Protein AF-A0AAR5PBG9-F1 (afdb_monomer_lite)

Foldseek 3Di:
DLVDLVLLVLADDVVCSVCVSVLVVCLQQDQAPVVNVVSVVVVLVVCVVVVSVSSSVSCCVQQVVDPVSVLVRRNNNCVPVPDPVVVVVVVVVCCVCCVQCVNDPDDDPVSSVVSVVVVVVVVVVVVVVLLPDDPSPDPLLVVLVVVVVVCVVQVVQWDAPDDQWIWGADPPDPPDIKIKGQAPDDPPPQRSQADPVVRDGPVSIDID

pLDDT: mean 81.14, std 10.76, range [41.16, 95.75]

Sequence (208 aa):
MLVACQGKSKIKNPDVKRNMKMKLRTIITETDVIQFAEKTEEYFEHLRVEGETDFLKYLQNYYFQNEERIMMWAHCYRINAGINTNMALESLNRVLKYDTLSGNCNIRIEKLLDMLEELVADKMWKIIVDTERPNANNYHHKVIVEAHKKAEQLMGHVQMIGCGKFEVQSGSENEKYYHVVSNEICDELCRLGYCNICKICLHVLSST

Organism: Dendroctonus ponderosae (NCBI:txid77166)

Secondary structure (DSSP, 8-state):
-GGG-GGGGG---HHHHHHHHHHHHHHHT---HHHHHHHHHHHHHHHHHTT-HHHHHHHHHHTSSSHHHHHTT-GGG-TT----HHHHHHHHHHIIIIIISTT-----HHHHHHHHHHHHHHHHHHHHHHHHSTT---HHHHHHHHHHHHHHHTGGGEEEEETTEEEEE-SSSTT-EEEEEE-S---TT--TTB-TTT--BGGGEEE-

Structure (mmCIF, N/CA/C/O backbone):
data_AF-A0AAR5PBG9-F1
#
_entry.id   AF-A0AAR5PBG9-F1
#
loop_
_atom_site.group_PDB
_atom_site.id
_atom_site.type_symbol
_atom_site.label_atom_id
_atom_site.label_alt_id
_atom_site.label_comp_id
_atom_site.label_asym_id
_atom_site.label_entity_id
_atom_site.label_seq_id
_atom_site.pdbx_PDB_ins_code
_atom_site.Cartn_x
_atom_site.Cartn_y
_atom_site.Cartn_z
_atom_site.occupancy
_atom_site.B_iso_or_equiv
_atom_site.auth_seq_id
_atom_site.auth_comp_id
_atom_site.auth_asym_id
_atom_site.auth_atom_id
_atom_site.pdbx_PDB_model_num
ATOM 1 N N . MET A 1 1 ? -6.090 1.924 6.830 1.00 49.47 1 MET A N 1
ATOM 2 C CA . MET A 1 1 ? -6.146 2.820 8.013 1.00 49.47 1 MET A CA 1
ATOM 3 C C . MET A 1 1 ? -7.504 3.507 8.212 1.00 49.47 1 MET A C 1
ATOM 5 O O . MET A 1 1 ? -8.106 3.305 9.255 1.00 49.47 1 MET A O 1
ATOM 9 N N . LEU A 1 2 ? -8.055 4.255 7.244 1.00 47.16 2 LEU A N 1
ATOM 10 C CA . LEU A 1 2 ? -9.338 4.974 7.436 1.00 47.16 2 LEU A CA 1
ATOM 11 C C . LEU A 1 2 ? -10.571 4.071 7.637 1.00 47.16 2 LEU A C 1
ATOM 13 O O . LEU A 1 2 ? -11.527 4.474 8.298 1.00 47.16 2 LEU A O 1
ATOM 17 N N . VAL A 1 3 ? -10.553 2.858 7.081 1.00 41.16 3 VAL A N 1
ATOM 18 C CA . VAL A 1 3 ? -11.695 1.925 7.114 1.00 41.16 3 VAL A CA 1
ATOM 19 C C . VAL A 1 3 ? -11.826 1.207 8.470 1.00 41.16 3 VAL A C 1
ATOM 21 O O . VAL A 1 3 ? -12.915 0.773 8.825 1.00 41.16 3 VAL A O 1
ATOM 24 N N . ALA A 1 4 ? -10.757 1.159 9.277 1.00 49.56 4 ALA A N 1
ATOM 25 C CA . ALA A 1 4 ? -10.691 0.365 10.509 1.00 49.56 4 ALA A CA 1
ATOM 26 C C . ALA A 1 4 ? -10.127 1.137 11.717 1.00 49.56 4 ALA A C 1
ATOM 28 O O . ALA A 1 4 ? -9.529 0.543 12.612 1.00 49.56 4 ALA A O 1
ATOM 29 N N . CYS A 1 5 ? -10.298 2.463 11.768 1.00 60.75 5 CYS A N 1
ATOM 30 C CA . CYS A 1 5 ? -9.912 3.243 12.946 1.00 60.75 5 CYS A CA 1
ATOM 31 C C . CYS A 1 5 ? -10.886 2.941 14.104 1.00 60.75 5 CYS A C 1
ATOM 33 O O . CYS A 1 5 ? -11.854 3.669 14.334 1.00 60.75 5 CYS A O 1
ATOM 35 N N . GLN A 1 6 ? -10.648 1.835 14.820 1.00 65.88 6 GLN A N 1
ATOM 36 C CA . GLN A 1 6 ? -11.449 1.387 15.970 1.00 65.88 6 GLN A CA 1
ATOM 37 C C . GLN A 1 6 ? -11.516 2.447 17.082 1.00 65.88 6 GLN A C 1
ATOM 39 O O . GLN A 1 6 ? -12.453 2.456 17.873 1.00 65.88 6 GLN A O 1
ATOM 44 N N . GLY A 1 7 ? -10.577 3.398 17.098 1.00 71.00 7 GLY A N 1
ATOM 45 C CA . GLY A 1 7 ? -10.589 4.551 17.995 1.00 71.00 7 GLY A CA 1
ATOM 46 C C . GLY A 1 7 ? -11.739 5.542 17.790 1.00 71.00 7 GLY A C 1
ATOM 47 O O . GLY A 1 7 ? -11.925 6.393 18.647 1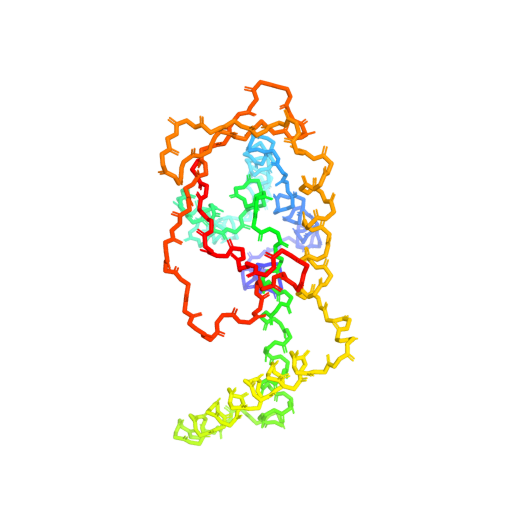.00 71.00 7 GLY A O 1
ATOM 48 N N . LYS A 1 8 ? -12.553 5.448 16.725 1.00 77.31 8 LYS A N 1
ATOM 49 C CA . LYS A 1 8 ? -13.681 6.379 16.494 1.00 77.31 8 LYS A CA 1
ATOM 50 C C . LYS A 1 8 ? -14.690 6.409 17.657 1.00 77.31 8 LYS A C 1
ATOM 52 O O . LYS A 1 8 ? -15.354 7.422 17.870 1.00 77.31 8 LYS A O 1
ATOM 57 N N . SER A 1 9 ? -14.845 5.305 18.389 1.00 81.69 9 SER A N 1
ATOM 58 C CA . SER A 1 9 ? -15.706 5.240 19.579 1.00 81.69 9 SER A CA 1
ATOM 59 C C . SER A 1 9 ? -15.192 6.091 20.744 1.00 81.69 9 SER A C 1
ATOM 61 O O . SER A 1 9 ? -15.985 6.442 21.608 1.00 81.69 9 SER A O 1
ATOM 63 N N . LYS A 1 10 ? -13.903 6.454 20.740 1.00 83.81 10 LYS A N 1
ATOM 64 C CA . LYS A 1 10 ? -13.239 7.247 21.784 1.00 83.81 10 LYS A CA 1
ATOM 65 C C . LYS A 1 10 ? -13.422 8.758 21.616 1.00 83.81 10 LYS A C 1
ATOM 67 O O . LYS A 1 10 ? -13.040 9.491 22.516 1.00 83.81 10 LYS A O 1
ATOM 72 N N . ILE A 1 11 ? -13.988 9.203 20.488 1.00 85.50 11 ILE A N 1
ATOM 73 C CA . ILE A 1 11 ? -14.286 10.617 20.229 1.00 85.50 11 ILE A CA 1
ATOM 74 C C . ILE A 1 11 ? -15.633 10.973 20.857 1.00 85.50 11 ILE A C 1
ATOM 76 O O . ILE A 1 11 ? -16.652 10.350 20.518 1.00 85.50 11 ILE A O 1
ATOM 80 N N . LYS A 1 12 ? -15.631 11.973 21.739 1.00 86.62 12 LYS A N 1
ATOM 81 C CA . LYS A 1 12 ? -16.792 12.424 22.519 1.00 86.62 12 LYS A CA 1
ATOM 82 C C . LYS A 1 12 ? -17.601 13.483 21.764 1.00 86.62 12 LYS A C 1
ATOM 84 O O . LYS A 1 12 ? -18.823 13.371 21.684 1.00 86.62 12 LYS A O 1
ATOM 89 N N . ASN A 1 13 ? -16.932 14.454 21.153 1.00 85.50 13 ASN A N 1
ATOM 90 C CA . ASN A 1 13 ? -17.503 15.550 20.389 1.00 85.50 13 ASN A CA 1
ATOM 91 C C . ASN A 1 13 ? -18.008 15.053 19.010 1.00 85.50 13 ASN A C 1
ATOM 93 O O . ASN A 1 13 ? -17.228 14.561 18.180 1.00 85.50 13 ASN A O 1
ATOM 97 N N . PRO A 1 14 ? -19.319 15.174 18.723 1.00 84.94 14 PRO A N 1
ATOM 98 C CA . PRO A 1 14 ? -19.913 14.704 17.474 1.00 84.94 14 PRO A CA 1
ATOM 99 C C . PRO A 1 14 ? -19.414 15.456 16.230 1.00 84.94 14 PRO A C 1
ATOM 101 O O . PRO A 1 14 ? -19.315 14.840 15.164 1.00 84.94 14 PRO A O 1
ATOM 104 N N . ASP A 1 15 ? -19.056 16.736 16.342 1.00 85.44 15 ASP A N 1
ATOM 105 C CA . ASP A 1 15 ? -18.559 17.532 15.216 1.00 85.44 15 ASP A CA 1
ATOM 106 C C . ASP A 1 15 ? -17.119 17.160 14.865 1.00 85.44 15 ASP A C 1
ATOM 108 O O . ASP A 1 15 ? -16.796 16.924 13.693 1.00 85.44 15 ASP A O 1
ATOM 112 N N . VAL A 1 16 ? -16.274 16.956 15.881 1.00 85.44 16 VAL A N 1
ATOM 113 C CA . VAL A 1 16 ? -14.930 16.391 15.695 1.00 85.44 16 VAL A CA 1
ATOM 114 C C . VAL A 1 16 ? -15.031 15.008 15.056 1.00 85.44 16 VAL A C 1
ATOM 116 O O . VAL A 1 16 ? -14.332 14.711 14.087 1.00 85.44 16 VAL A O 1
ATOM 119 N N . LYS A 1 17 ? -15.966 14.172 15.519 1.00 85.56 17 LYS A N 1
ATOM 120 C CA . LYS A 1 17 ? -16.205 12.825 14.980 1.00 85.56 17 LYS A CA 1
ATOM 121 C C . LYS A 1 17 ? -16.677 12.834 13.526 1.00 85.56 17 LYS A C 1
ATOM 123 O O . LYS A 1 17 ? -16.316 11.927 12.767 1.00 85.56 17 LYS A O 1
ATOM 128 N N . ARG A 1 18 ? -17.482 13.827 13.135 1.00 84.94 18 ARG A N 1
ATOM 129 C CA . ARG A 1 18 ? -17.957 14.023 11.756 1.00 84.94 18 ARG A CA 1
ATOM 130 C C . ARG A 1 18 ? -16.797 14.407 10.834 1.00 84.94 18 ARG A C 1
ATOM 132 O O . ARG A 1 18 ? -16.643 13.797 9.776 1.00 84.94 18 ARG A O 1
ATOM 139 N N . ASN A 1 19 ? -15.942 15.329 11.274 1.00 85.94 19 ASN A N 1
ATOM 140 C CA . ASN A 1 19 ? -14.836 15.866 10.474 1.00 85.94 19 ASN A CA 1
ATOM 141 C C . ASN A 1 19 ? -13.548 15.023 10.531 1.00 85.94 19 ASN A C 1
ATOM 143 O O . ASN A 1 19 ? -12.690 15.152 9.656 1.00 85.94 19 ASN A O 1
ATOM 147 N N . MET A 1 20 ? -13.429 14.107 11.500 1.00 87.50 20 MET A N 1
ATOM 148 C CA . MET A 1 20 ? -12.262 13.239 11.722 1.00 87.50 20 MET A CA 1
ATOM 149 C C . MET A 1 20 ? -11.793 12.539 10.444 1.00 87.50 20 MET A C 1
ATOM 151 O O . MET A 1 20 ? -10.609 12.562 10.122 1.00 87.50 20 MET A O 1
ATOM 155 N N . LYS A 1 21 ? -12.712 11.915 9.693 1.00 83.69 21 LYS A N 1
ATOM 156 C CA . LYS A 1 21 ? -12.349 11.166 8.478 1.00 83.69 21 LYS A CA 1
ATOM 157 C C . LYS A 1 21 ? -11.706 12.059 7.423 1.00 83.69 21 LYS A C 1
ATOM 159 O O . LYS A 1 21 ? -10.779 11.613 6.758 1.00 83.69 21 LYS A O 1
ATOM 164 N N . MET A 1 22 ? -12.214 13.279 7.263 1.00 86.25 22 MET A N 1
ATOM 165 C CA . MET A 1 22 ? -11.700 14.233 6.287 1.00 86.25 22 MET A CA 1
ATOM 166 C C . MET A 1 22 ? -10.305 14.708 6.696 1.00 86.25 22 MET A C 1
ATOM 168 O O . MET A 1 22 ? -9.380 14.551 5.907 1.00 86.25 22 MET A O 1
ATOM 172 N N . LYS A 1 23 ? -10.136 15.176 7.944 1.00 89.69 23 LYS A N 1
ATOM 173 C CA . LYS A 1 23 ? -8.835 15.642 8.458 1.00 89.69 23 LYS A CA 1
ATOM 174 C C . LYS A 1 23 ? -7.764 14.548 8.394 1.00 89.69 23 LYS A C 1
ATOM 176 O O . LYS A 1 23 ? -6.687 14.774 7.855 1.00 89.69 23 LYS A O 1
ATOM 181 N N . LEU A 1 24 ? -8.090 13.332 8.844 1.00 88.56 24 LEU A N 1
ATOM 182 C CA . LEU A 1 24 ? -7.174 12.196 8.736 1.00 88.56 24 LEU A CA 1
ATOM 183 C C . LEU A 1 24 ? -6.847 11.866 7.281 1.00 88.56 24 LEU A C 1
ATOM 185 O O . LEU A 1 24 ? -5.701 11.570 6.980 1.00 88.56 24 LEU A O 1
ATOM 189 N N . ARG A 1 25 ? -7.819 11.915 6.362 1.00 85.81 25 ARG A N 1
ATOM 190 C CA . ARG A 1 25 ? -7.546 11.640 4.947 1.00 85.81 25 ARG A CA 1
ATOM 191 C C . ARG A 1 25 ? -6.527 12.618 4.380 1.00 85.81 25 ARG A C 1
ATOM 193 O O . ARG A 1 25 ? -5.598 12.145 3.741 1.00 85.81 25 ARG A O 1
ATOM 200 N N . THR A 1 26 ? -6.667 13.910 4.673 1.00 88.44 26 THR A N 1
ATOM 201 C CA . THR A 1 26 ? -5.716 14.944 4.246 1.00 88.44 26 THR A CA 1
ATOM 202 C C . THR A 1 26 ? -4.296 14.641 4.720 1.00 88.44 26 THR A C 1
ATOM 204 O O . THR A 1 26 ? -3.377 14.702 3.914 1.00 88.44 26 THR A O 1
ATOM 207 N N . ILE A 1 27 ? -4.123 14.247 5.987 1.00 90.94 27 ILE A N 1
ATOM 208 C CA . ILE A 1 27 ? -2.812 13.867 6.542 1.00 90.94 27 ILE A CA 1
ATOM 209 C C . ILE A 1 27 ? -2.261 12.624 5.831 1.00 90.94 27 ILE A C 1
ATOM 211 O O . ILE A 1 27 ? -1.110 12.584 5.421 1.00 90.94 27 ILE A O 1
ATOM 215 N N . ILE A 1 28 ? -3.088 11.593 5.655 1.00 86.94 28 ILE A N 1
ATOM 216 C CA . ILE A 1 28 ? -2.647 10.293 5.126 1.00 86.94 28 ILE A CA 1
ATOM 217 C C . ILE A 1 28 ? -2.206 10.380 3.668 1.00 86.94 28 ILE A C 1
ATOM 219 O O . ILE A 1 28 ? -1.317 9.635 3.262 1.00 86.94 28 ILE A O 1
ATOM 223 N N . THR A 1 29 ? -2.862 11.231 2.880 1.00 84.88 29 THR A N 1
ATOM 224 C CA . THR A 1 29 ? -2.578 11.403 1.451 1.00 84.88 29 THR A CA 1
ATOM 225 C C . THR A 1 29 ? -1.540 12.481 1.168 1.00 84.88 29 THR A C 1
ATOM 227 O O . THR A 1 29 ? -1.265 12.723 -0.002 1.00 84.88 29 THR A O 1
ATOM 230 N N . GLU A 1 30 ? -0.996 13.135 2.195 1.00 88.62 30 GLU A N 1
ATOM 231 C CA . GLU A 1 30 ? 0.049 14.137 2.013 1.00 88.62 30 GLU A CA 1
ATOM 232 C C . GLU A 1 30 ? 1.308 13.500 1.412 1.00 88.62 30 GLU A C 1
ATOM 234 O O . GLU A 1 30 ? 1.730 12.415 1.819 1.00 88.62 30 GLU A O 1
ATOM 239 N N . THR A 1 31 ? 1.877 14.170 0.414 1.00 87.00 31 THR A N 1
ATOM 240 C CA . THR A 1 31 ? 3.052 13.727 -0.341 1.00 87.00 31 THR A CA 1
ATOM 241 C C . THR A 1 31 ? 4.338 14.369 0.157 1.00 87.00 31 THR A C 1
ATOM 243 O O . THR A 1 31 ? 5.399 13.781 -0.017 1.00 87.00 31 THR A O 1
ATOM 246 N N . ASP A 1 32 ? 4.253 15.541 0.786 1.00 88.50 32 ASP A N 1
ATOM 247 C CA . ASP A 1 32 ? 5.405 16.245 1.339 1.00 88.50 32 ASP A CA 1
ATOM 248 C C . ASP A 1 32 ? 5.609 15.926 2.830 1.00 88.50 32 ASP A C 1
ATOM 250 O O . ASP A 1 32 ? 4.675 15.952 3.632 1.00 88.50 32 ASP A O 1
ATOM 254 N N . VAL A 1 33 ? 6.846 15.610 3.216 1.00 90.31 33 VAL A N 1
ATOM 255 C CA . VAL A 1 33 ? 7.170 15.185 4.588 1.00 90.31 33 VAL A CA 1
ATOM 256 C C . VAL A 1 33 ? 6.998 16.329 5.593 1.00 90.31 33 VAL A C 1
ATOM 258 O O . VAL A 1 33 ? 6.522 16.098 6.706 1.00 90.31 33 VAL A O 1
ATOM 261 N N . ILE A 1 34 ? 7.338 17.561 5.205 1.00 92.62 34 ILE A N 1
ATOM 262 C CA . ILE A 1 34 ? 7.259 18.730 6.088 1.00 92.62 34 ILE A CA 1
ATOM 263 C C . ILE A 1 34 ? 5.788 19.082 6.328 1.00 92.62 34 ILE A C 1
ATOM 265 O O . ILE A 1 34 ? 5.346 19.135 7.475 1.00 92.62 34 ILE A O 1
ATOM 269 N N . GLN A 1 35 ? 4.993 19.194 5.261 1.00 92.69 35 GLN A N 1
ATOM 270 C CA . GLN A 1 35 ? 3.552 19.437 5.368 1.00 92.69 35 GLN A CA 1
ATOM 271 C C . GLN A 1 35 ? 2.819 18.318 6.112 1.00 92.69 35 GLN A C 1
ATOM 273 O O . GLN A 1 35 ? 1.841 18.579 6.814 1.00 92.69 35 GLN A O 1
ATOM 278 N N . PHE A 1 36 ? 3.265 17.065 5.977 1.00 94.12 36 PHE A N 1
ATOM 279 C CA . PHE A 1 36 ? 2.704 15.948 6.735 1.00 94.12 36 PHE A CA 1
ATOM 280 C C . PHE A 1 36 ? 2.883 16.157 8.243 1.00 94.12 36 PHE A C 1
ATOM 282 O O . PHE A 1 36 ? 1.928 15.969 9.006 1.00 94.12 36 PHE A O 1
ATOM 289 N N . ALA A 1 37 ? 4.083 16.559 8.670 1.00 94.00 37 ALA A N 1
ATOM 290 C CA . ALA A 1 37 ? 4.382 16.825 10.072 1.00 94.00 37 ALA A CA 1
ATOM 291 C C . ALA A 1 37 ? 3.560 18.010 10.604 1.00 94.00 37 ALA A C 1
ATOM 293 O O . ALA A 1 37 ? 2.909 17.880 11.642 1.00 94.00 37 ALA A O 1
ATOM 294 N N . GLU A 1 38 ? 3.497 19.115 9.855 1.00 95.75 38 GLU A N 1
ATOM 295 C CA . GLU A 1 38 ? 2.716 20.306 10.219 1.00 95.75 38 GLU A CA 1
ATOM 296 C C . GLU A 1 38 ? 1.223 19.991 10.387 1.00 95.75 38 GLU A C 1
ATOM 298 O O . GLU A 1 38 ? 0.633 20.285 11.428 1.00 95.75 38 GLU A O 1
ATOM 303 N N . LYS A 1 39 ? 0.612 19.316 9.403 1.00 94.50 39 LYS A N 1
ATOM 304 C CA . LYS A 1 39 ? -0.813 18.932 9.444 1.00 94.50 39 LYS A CA 1
ATOM 305 C C . LYS A 1 39 ? -1.118 17.941 10.564 1.00 94.50 39 LYS A C 1
ATOM 307 O O . LYS A 1 39 ? -2.230 17.930 11.098 1.00 94.50 39 LYS A O 1
ATOM 312 N N . THR A 1 40 ? -0.158 17.081 10.902 1.00 94.81 40 THR A N 1
ATOM 313 C CA . THR A 1 40 ? -0.293 16.137 12.015 1.00 94.81 40 THR A CA 1
ATOM 314 C C . THR A 1 40 ? -0.307 16.877 13.349 1.00 94.81 40 THR A C 1
ATOM 316 O O . THR A 1 40 ? -1.215 16.642 14.148 1.00 94.81 40 THR A O 1
ATOM 319 N N . GLU A 1 41 ? 0.636 17.796 13.569 1.00 95.56 41 GLU A N 1
ATOM 320 C CA . GLU A 1 41 ? 0.710 18.571 14.811 1.00 95.56 41 GLU A CA 1
ATOM 321 C C . GLU A 1 41 ? -0.505 19.495 14.969 1.00 95.56 41 GLU A C 1
ATOM 323 O O . GLU A 1 41 ? -1.129 19.511 16.030 1.00 95.56 41 GLU A O 1
ATOM 328 N N . GLU A 1 42 ? -0.936 20.168 13.894 1.00 95.25 42 GLU A N 1
ATOM 329 C CA . GLU A 1 42 ? -2.165 20.976 13.888 1.00 95.25 42 GLU A CA 1
ATOM 330 C C . GLU A 1 42 ? -3.384 20.139 14.307 1.00 95.25 42 GLU A C 1
ATOM 332 O O . GLU A 1 42 ? -4.221 20.561 15.113 1.00 95.25 42 GLU A O 1
ATOM 337 N N . TYR A 1 43 ? -3.490 18.912 13.789 1.00 94.69 43 TYR A N 1
ATOM 338 C CA . TYR A 1 43 ? -4.594 18.028 14.135 1.00 94.69 43 TYR A CA 1
ATOM 339 C C . TYR A 1 43 ? -4.514 17.518 15.577 1.00 94.69 43 TYR A C 1
ATOM 341 O O . TYR A 1 43 ? -5.550 17.398 16.237 1.00 94.69 43 TYR A O 1
ATOM 349 N N . PHE A 1 44 ? -3.316 17.236 16.087 1.00 95.25 44 PHE A N 1
ATOM 350 C CA . PHE A 1 44 ? -3.117 16.831 17.478 1.00 95.25 44 PHE A CA 1
ATOM 351 C C . PHE A 1 44 ? -3.452 17.951 18.454 1.00 95.25 44 PHE A C 1
ATOM 353 O O . PHE A 1 44 ? -4.143 17.693 19.442 1.00 95.25 44 PHE A O 1
ATOM 360 N N . GLU A 1 45 ? -3.046 19.183 18.155 1.00 95.12 45 GLU A N 1
ATOM 361 C CA . GLU A 1 45 ? -3.401 20.342 18.968 1.00 95.12 45 GLU A CA 1
ATOM 362 C C . GLU A 1 45 ? -4.911 20.580 18.952 1.00 95.12 45 GLU A C 1
ATOM 364 O O . GLU A 1 45 ? -5.531 20.714 20.004 1.00 95.12 45 GLU A O 1
ATOM 369 N N . HIS A 1 46 ? -5.550 20.493 17.784 1.00 93.25 46 HIS A N 1
ATOM 370 C CA . HIS A 1 46 ? -7.006 20.564 17.688 1.00 93.25 46 HIS A CA 1
ATOM 371 C C . HIS A 1 46 ? -7.702 19.494 18.550 1.00 93.25 46 HIS A C 1
ATOM 373 O O . HIS A 1 46 ? -8.678 19.790 19.233 1.00 93.25 46 HIS A O 1
ATOM 379 N N . LEU A 1 47 ? -7.223 18.243 18.557 1.00 92.50 47 LEU A N 1
ATOM 380 C CA . LEU A 1 47 ? -7.777 17.196 19.431 1.00 92.50 47 LEU A CA 1
ATOM 381 C C . LEU A 1 47 ? -7.534 17.480 20.921 1.00 92.50 47 LEU A C 1
ATOM 383 O O . LEU A 1 47 ? -8.371 17.120 21.749 1.00 92.50 47 LEU A O 1
ATOM 387 N N . ARG A 1 48 ? -6.408 18.111 21.270 1.00 92.94 48 ARG A N 1
ATOM 388 C CA . ARG A 1 48 ? -6.077 18.510 22.643 1.00 92.94 48 ARG A CA 1
ATOM 389 C C . ARG A 1 48 ? -7.013 19.613 23.138 1.00 92.94 48 ARG A C 1
ATOM 391 O O . ARG A 1 48 ? -7.576 19.464 24.220 1.00 92.94 48 ARG A O 1
ATOM 398 N N . VAL A 1 49 ? -7.225 20.653 22.329 1.00 92.88 49 VAL A N 1
ATOM 399 C CA . VAL A 1 49 ? -8.137 21.776 22.615 1.00 92.88 49 VAL A CA 1
ATOM 400 C C . VAL A 1 49 ? -9.581 21.296 22.770 1.00 92.88 49 VAL A C 1
ATOM 402 O O . VAL A 1 49 ? -10.266 21.694 23.707 1.00 92.88 49 VAL A O 1
ATOM 405 N N . GLU A 1 50 ? -10.020 20.371 21.917 1.00 91.69 50 GLU A N 1
ATOM 406 C CA . GLU A 1 50 ? -11.364 19.776 21.972 1.00 91.69 50 GLU A CA 1
ATOM 407 C C . GLU A 1 50 ? -11.538 18.732 23.096 1.00 91.69 50 GLU A C 1
ATOM 409 O O . GLU A 1 50 ? -12.604 18.134 23.244 1.00 91.69 50 GLU A O 1
ATOM 414 N N . GLY A 1 51 ? -10.499 18.473 23.898 1.00 90.31 51 GLY A N 1
ATOM 415 C CA . GLY A 1 51 ? -10.558 17.531 25.019 1.00 90.31 51 GLY A CA 1
ATOM 416 C C . GLY A 1 51 ? -10.606 16.050 24.613 1.00 90.31 51 GLY A C 1
ATOM 417 O O . GLY A 1 51 ? -10.868 15.183 25.453 1.00 90.31 51 GLY A O 1
ATOM 418 N N . GLU A 1 52 ? -10.294 15.721 23.357 1.00 91.50 52 GLU A N 1
ATOM 419 C CA . GLU A 1 52 ? -10.323 14.367 22.779 1.00 91.50 52 GLU A CA 1
ATOM 420 C C . GLU A 1 52 ? -9.066 13.548 23.104 1.00 91.50 52 GLU A C 1
ATOM 422 O O . GLU A 1 52 ? -8.464 12.875 22.261 1.00 91.50 52 GLU A O 1
ATOM 427 N N . THR A 1 53 ? -8.660 13.597 24.369 1.00 90.31 53 THR A N 1
ATOM 428 C CA . THR A 1 53 ? -7.402 13.024 24.864 1.00 90.31 53 THR A CA 1
ATOM 429 C C . THR A 1 53 ? -7.316 11.504 24.689 1.00 90.31 53 THR A C 1
ATOM 431 O O . THR A 1 53 ? -6.246 10.984 24.375 1.00 90.31 53 THR A O 1
ATOM 434 N N . ASP A 1 54 ? -8.431 10.781 24.825 1.00 90.69 54 ASP A N 1
ATOM 435 C CA . ASP A 1 54 ? -8.484 9.321 24.657 1.00 90.69 54 ASP A CA 1
ATOM 436 C C . ASP A 1 54 ? -8.250 8.900 23.199 1.00 90.69 54 ASP A C 1
ATOM 438 O O . ASP A 1 54 ? -7.602 7.884 22.917 1.00 90.69 54 ASP A O 1
ATOM 442 N N . PHE A 1 55 ? -8.767 9.693 22.256 1.00 90.81 55 PHE A N 1
ATOM 443 C CA . PHE A 1 55 ? -8.551 9.471 20.833 1.00 90.81 55 PHE A CA 1
ATOM 444 C C . PHE A 1 55 ? -7.144 9.896 20.404 1.00 90.81 55 PHE A C 1
ATOM 446 O O . PHE A 1 55 ? -6.490 9.152 19.672 1.00 90.81 55 PHE A O 1
ATOM 453 N N . LEU A 1 56 ? -6.643 11.023 20.917 1.00 92.94 56 LEU A N 1
ATOM 454 C CA . LEU A 1 56 ? -5.269 11.470 20.687 1.00 92.94 56 LEU A CA 1
ATOM 455 C C . LEU A 1 56 ? -4.250 10.417 21.149 1.00 92.94 56 LEU A C 1
ATOM 457 O O . LEU A 1 56 ? -3.415 9.984 20.357 1.00 92.94 56 LEU A O 1
ATOM 461 N N . LYS A 1 57 ? -4.383 9.911 22.384 1.00 92.94 57 LYS A N 1
ATOM 462 C CA . LYS A 1 57 ? -3.532 8.828 22.909 1.00 92.94 57 LYS A CA 1
ATOM 463 C C . LYS A 1 57 ? -3.608 7.569 22.051 1.00 92.94 57 LYS A C 1
ATOM 465 O O . LYS A 1 57 ? -2.605 6.898 21.834 1.00 92.94 57 LYS A O 1
ATOM 470 N N . TYR A 1 58 ? -4.793 7.229 21.545 1.00 92.25 58 TYR A N 1
ATOM 471 C CA . TYR A 1 58 ? -4.941 6.100 20.630 1.00 92.25 58 TYR A CA 1
ATOM 472 C C . TYR A 1 58 ? -4.174 6.313 19.317 1.00 92.25 58 TYR A C 1
ATOM 474 O O . TYR A 1 58 ? -3.518 5.390 18.845 1.00 92.25 58 TYR A O 1
ATOM 482 N N . LEU A 1 59 ? -4.221 7.507 18.726 1.00 91.38 59 LEU A N 1
ATOM 483 C CA . LEU A 1 59 ? -3.455 7.794 17.513 1.00 91.38 59 LEU A CA 1
ATOM 484 C C . LEU A 1 59 ? -1.948 7.693 17.775 1.00 91.38 59 LEU A C 1
ATOM 486 O O . LEU A 1 59 ? -1.252 6.973 17.055 1.00 91.38 59 LEU A O 1
ATOM 490 N N . GLN A 1 60 ? -1.475 8.335 18.842 1.00 92.94 60 GLN A N 1
ATOM 491 C CA . GLN A 1 60 ? -0.068 8.329 19.237 1.00 92.94 60 GLN A CA 1
ATOM 492 C C . GLN A 1 60 ? 0.448 6.912 19.507 1.00 92.94 60 GLN A C 1
ATOM 494 O O . GLN A 1 60 ? 1.481 6.532 18.976 1.00 92.94 60 GLN A O 1
ATOM 499 N N . ASN A 1 61 ? -0.311 6.076 20.217 1.00 91.88 61 ASN A N 1
ATOM 500 C CA . ASN A 1 61 ? 0.168 4.747 20.605 1.00 91.88 61 ASN A CA 1
ATOM 501 C C . ASN A 1 61 ? 0.153 3.702 19.478 1.00 91.88 61 ASN A C 1
ATOM 503 O O . ASN A 1 61 ? 0.874 2.718 19.575 1.00 91.88 61 ASN A O 1
ATOM 507 N N . TYR A 1 62 ? -0.683 3.852 18.443 1.00 88.31 62 TYR A N 1
ATOM 508 C CA . TYR A 1 62 ? -0.882 2.794 17.432 1.00 88.31 62 TYR A CA 1
ATOM 509 C C . TYR A 1 62 ? -0.441 3.177 16.014 1.00 88.31 62 TYR A C 1
ATOM 511 O O . TYR A 1 62 ? -0.142 2.299 15.192 1.00 88.31 62 TYR A O 1
ATOM 519 N N . TYR A 1 63 ? -0.427 4.475 15.707 1.00 88.50 63 TYR A N 1
ATOM 520 C CA . TYR A 1 63 ? -0.156 4.981 14.360 1.00 88.50 63 TYR A CA 1
ATOM 521 C C . TYR A 1 63 ? 1.047 5.921 14.311 1.00 88.50 63 TYR A C 1
ATOM 523 O O . TYR A 1 63 ? 1.786 5.869 13.332 1.00 88.50 63 TYR A O 1
ATOM 531 N N . PHE A 1 64 ? 1.272 6.705 15.368 1.00 91.69 64 PHE A N 1
ATOM 532 C CA . PHE A 1 64 ? 2.342 7.707 15.452 1.00 91.69 64 PHE A CA 1
ATOM 533 C C . PHE A 1 64 ? 3.349 7.411 16.575 1.00 91.69 64 PHE A C 1
ATOM 535 O O . PHE A 1 64 ? 3.937 8.322 17.145 1.00 91.69 64 PHE A O 1
ATOM 542 N N . GLN A 1 65 ? 3.529 6.133 16.919 1.00 91.12 65 GLN A N 1
ATOM 543 C CA . GLN A 1 65 ? 4.372 5.717 18.048 1.00 91.12 65 GLN A CA 1
ATOM 544 C C . GLN A 1 65 ? 5.861 6.014 17.816 1.00 91.12 65 GLN A C 1
ATOM 546 O O . GLN A 1 65 ? 6.596 6.294 18.756 1.00 91.12 65 GLN A O 1
ATOM 551 N N . ASN A 1 66 ? 6.303 5.908 16.562 1.00 90.06 66 ASN A N 1
ATOM 552 C CA . ASN A 1 66 ? 7.670 6.133 16.119 1.00 90.06 66 ASN A CA 1
ATOM 553 C C . ASN A 1 66 ? 7.694 6.368 14.600 1.00 90.06 66 ASN A C 1
ATOM 555 O O . ASN A 1 66 ? 6.702 6.129 13.904 1.00 90.06 66 ASN A O 1
ATOM 559 N N . GLU A 1 67 ? 8.837 6.828 14.101 1.00 88.69 67 GLU A N 1
ATOM 560 C CA . GLU A 1 67 ? 9.042 7.140 12.685 1.00 88.69 67 GLU A CA 1
ATOM 561 C C . GLU A 1 67 ? 8.879 5.907 11.786 1.00 88.69 67 GLU A C 1
ATOM 563 O O . GLU A 1 67 ? 8.155 5.966 10.796 1.00 88.69 67 GLU A O 1
ATOM 568 N N . GLU A 1 68 ? 9.436 4.758 12.183 1.00 87.31 68 GLU A N 1
ATOM 569 C CA . GLU A 1 68 ? 9.320 3.498 11.435 1.00 87.31 68 GLU A CA 1
ATOM 570 C C . GLU A 1 68 ? 7.853 3.142 11.152 1.00 87.31 68 GLU A C 1
ATOM 572 O O . GLU A 1 68 ? 7.474 2.847 10.017 1.00 87.31 68 GLU A O 1
ATOM 577 N N . ARG A 1 69 ? 6.984 3.243 12.165 1.00 88.31 69 ARG A N 1
ATOM 578 C CA . ARG A 1 69 ? 5.552 2.977 12.012 1.00 88.31 69 ARG A CA 1
ATOM 579 C C . ARG A 1 69 ? 4.894 3.952 11.046 1.00 88.31 69 ARG A C 1
ATOM 581 O O . ARG A 1 69 ? 4.041 3.520 10.274 1.00 88.31 69 ARG A O 1
ATOM 588 N N . ILE A 1 70 ? 5.257 5.231 11.102 1.00 89.06 70 ILE A N 1
ATOM 589 C CA . ILE A 1 70 ? 4.728 6.270 10.211 1.00 89.06 70 ILE A CA 1
ATOM 590 C C . ILE A 1 70 ? 5.114 5.955 8.762 1.00 89.06 70 ILE A C 1
ATOM 592 O O . ILE A 1 70 ? 4.240 5.934 7.889 1.00 89.06 70 ILE A O 1
ATOM 596 N N . MET A 1 71 ? 6.377 5.592 8.523 1.00 87.00 71 MET A N 1
ATOM 597 C CA . MET A 1 71 ? 6.888 5.226 7.199 1.00 87.00 71 MET A CA 1
ATOM 598 C C . MET A 1 71 ? 6.129 4.045 6.568 1.00 87.00 71 MET A C 1
ATOM 600 O O . MET A 1 71 ? 5.972 3.988 5.349 1.00 87.00 71 MET A O 1
ATOM 604 N N . MET A 1 72 ? 5.583 3.125 7.375 1.00 82.94 72 MET A N 1
ATOM 605 C CA . MET A 1 72 ? 4.809 1.984 6.862 1.00 82.94 72 MET A CA 1
ATOM 606 C C . MET A 1 72 ? 3.487 2.373 6.186 1.00 82.94 72 MET A C 1
ATOM 608 O O . MET A 1 72 ? 2.977 1.611 5.360 1.00 82.94 72 MET A O 1
ATOM 612 N N . TRP A 1 73 ? 2.869 3.499 6.560 1.00 83.38 73 TRP A N 1
ATOM 613 C CA . TRP A 1 73 ? 1.512 3.830 6.109 1.00 83.38 73 TRP A CA 1
ATOM 614 C C . TRP A 1 73 ? 1.371 5.203 5.456 1.00 83.38 73 TRP A C 1
ATOM 616 O O . TRP A 1 73 ? 0.510 5.334 4.580 1.00 83.38 73 TRP A O 1
ATOM 626 N N . ALA A 1 74 ? 2.164 6.199 5.857 1.00 86.75 74 ALA A N 1
ATOM 627 C CA . ALA A 1 74 ? 2.046 7.574 5.377 1.00 86.75 74 ALA A CA 1
ATOM 628 C C . ALA A 1 74 ? 2.505 7.693 3.918 1.00 86.75 74 ALA A C 1
ATOM 630 O O . ALA A 1 74 ? 3.473 7.057 3.500 1.00 86.75 74 ALA A O 1
ATOM 631 N N . HIS A 1 75 ? 1.774 8.468 3.113 1.00 82.38 75 HIS A N 1
ATOM 632 C CA . HIS A 1 75 ? 2.003 8.501 1.670 1.00 82.38 75 HIS A CA 1
ATOM 633 C C . HIS A 1 75 ? 3.320 9.191 1.287 1.00 82.38 75 HIS A C 1
ATOM 635 O O . HIS A 1 75 ? 4.023 8.674 0.420 1.00 82.38 75 HIS A O 1
ATOM 641 N N . CYS A 1 76 ? 3.702 10.257 1.993 1.00 85.62 76 CYS A N 1
ATOM 642 C CA . CYS A 1 76 ? 4.970 10.975 1.827 1.00 85.62 76 CYS A CA 1
ATOM 643 C C . CYS A 1 76 ? 6.227 10.096 1.985 1.00 85.62 76 CYS A C 1
ATOM 645 O O . CYS A 1 76 ? 7.254 10.386 1.386 1.00 85.62 76 CYS A O 1
ATOM 647 N N . TYR A 1 77 ? 6.144 8.969 2.700 1.00 84.62 77 TYR A N 1
ATOM 648 C CA . TYR A 1 77 ? 7.244 7.998 2.821 1.00 84.62 77 TYR A CA 1
ATOM 649 C C . TYR A 1 77 ? 7.112 6.800 1.866 1.00 84.62 77 TYR A C 1
AT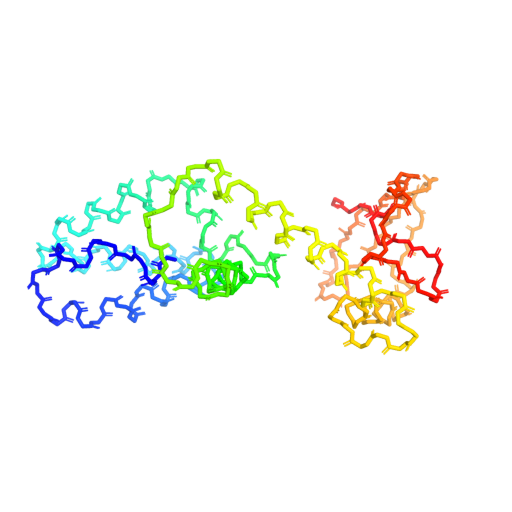OM 651 O O . TYR A 1 77 ? 7.979 5.932 1.810 1.00 84.62 77 TYR A O 1
ATOM 659 N N . ARG A 1 78 ? 6.020 6.737 1.094 1.00 77.56 78 ARG A N 1
ATOM 660 C CA . ARG A 1 78 ? 5.669 5.631 0.188 1.00 77.56 78 ARG A CA 1
ATOM 661 C C . ARG A 1 78 ? 5.552 6.071 -1.273 1.00 77.56 78 ARG A C 1
ATOM 663 O O . ARG A 1 78 ? 4.902 5.382 -2.061 1.00 77.56 78 ARG A O 1
ATOM 670 N N . ILE A 1 79 ? 6.182 7.187 -1.640 1.00 60.69 79 ILE A N 1
ATOM 671 C CA . ILE A 1 79 ? 6.064 7.845 -2.955 1.00 60.69 79 ILE A CA 1
ATOM 672 C C . ILE A 1 79 ? 6.361 6.872 -4.115 1.00 60.69 79 ILE A C 1
ATOM 674 O O . ILE A 1 79 ? 5.657 6.879 -5.121 1.00 60.69 79 ILE A O 1
ATOM 678 N N . ASN A 1 80 ? 7.301 5.939 -3.931 1.00 56.47 80 ASN A N 1
ATOM 679 C CA . ASN A 1 80 ? 7.689 4.955 -4.953 1.00 56.47 80 ASN A CA 1
ATOM 680 C C . ASN A 1 80 ? 6.946 3.612 -4.868 1.00 56.47 80 ASN A C 1
ATOM 682 O O . ASN A 1 80 ? 7.213 2.711 -5.658 1.00 56.47 80 ASN A O 1
ATOM 686 N N . ALA A 1 81 ? 6.019 3.435 -3.922 1.00 59.31 81 ALA A N 1
ATOM 687 C CA . ALA A 1 81 ? 5.373 2.138 -3.723 1.00 59.31 81 ALA A CA 1
ATOM 688 C C . ALA A 1 81 ? 4.421 1.764 -4.872 1.00 59.31 81 ALA A C 1
ATOM 690 O O . ALA A 1 81 ? 4.072 0.592 -4.984 1.00 59.31 81 ALA A O 1
ATOM 691 N N . GLY A 1 82 ? 3.955 2.736 -5.676 1.00 53.38 82 GLY A N 1
ATOM 692 C CA . GLY A 1 82 ? 3.131 2.545 -6.885 1.00 53.38 82 GLY A CA 1
ATOM 693 C C . GLY A 1 82 ? 1.800 1.795 -6.699 1.00 53.38 82 GLY A C 1
ATOM 694 O O . GLY A 1 82 ? 1.036 1.637 -7.647 1.00 53.38 82 GLY A O 1
ATOM 695 N N . ILE A 1 83 ? 1.511 1.307 -5.490 1.00 55.44 83 ILE A N 1
ATOM 696 C CA . ILE A 1 83 ? 0.475 0.318 -5.206 1.00 55.44 83 ILE A CA 1
ATOM 697 C C . ILE A 1 83 ? -0.253 0.725 -3.921 1.00 55.44 83 ILE A C 1
ATOM 699 O O . ILE A 1 83 ? 0.294 0.709 -2.811 1.00 55.44 83 ILE A O 1
ATOM 703 N N . ASN A 1 84 ? -1.544 1.039 -4.051 1.00 60.34 84 ASN A N 1
ATOM 704 C CA . ASN A 1 84 ? -2.446 1.106 -2.905 1.00 60.34 84 ASN A CA 1
ATOM 705 C C . ASN A 1 84 ? -2.798 -0.325 -2.470 1.00 60.34 84 ASN A C 1
ATOM 707 O O . ASN A 1 84 ? -3.806 -0.890 -2.892 1.00 60.34 84 ASN A O 1
ATOM 711 N N . THR A 1 85 ? -1.952 -0.913 -1.624 1.00 59.78 85 THR A N 1
ATOM 712 C CA . THR A 1 85 ? -2.110 -2.278 -1.092 1.00 59.78 85 THR A CA 1
ATOM 713 C C . THR A 1 85 ? -3.456 -2.510 -0.406 1.00 59.78 85 THR A C 1
ATOM 715 O O . THR A 1 85 ? -3.927 -3.645 -0.390 1.00 59.78 85 THR A O 1
ATOM 718 N N . ASN A 1 86 ? -4.129 -1.456 0.082 1.00 66.62 86 ASN A N 1
ATOM 719 C CA . ASN A 1 86 ? -5.475 -1.590 0.644 1.00 66.62 86 ASN A CA 1
ATOM 720 C C . ASN A 1 86 ? -6.461 -2.142 -0.391 1.00 66.62 86 ASN A C 1
ATOM 722 O O . ASN A 1 86 ? -7.270 -2.982 -0.036 1.00 66.62 86 ASN A O 1
ATOM 726 N N . MET A 1 87 ? -6.364 -1.753 -1.668 1.00 68.25 87 MET A N 1
ATOM 727 C CA . MET A 1 87 ? -7.280 -2.244 -2.707 1.00 68.25 87 MET A CA 1
ATOM 728 C C . MET A 1 87 ? -7.094 -3.740 -2.973 1.00 68.25 87 MET A C 1
ATOM 730 O O . MET A 1 87 ? -8.069 -4.478 -3.109 1.00 68.25 87 MET A O 1
ATOM 734 N N . ALA A 1 88 ? -5.841 -4.200 -3.020 1.00 69.50 88 ALA A N 1
ATOM 735 C CA . ALA A 1 88 ? -5.526 -5.614 -3.198 1.00 69.50 88 ALA A CA 1
ATOM 736 C C . ALA A 1 88 ? -5.980 -6.439 -1.983 1.00 69.50 88 ALA A C 1
ATOM 738 O O . ALA A 1 88 ? -6.639 -7.464 -2.150 1.00 69.50 88 ALA A O 1
ATOM 739 N N . LEU A 1 89 ? -5.706 -5.950 -0.768 1.00 75.81 89 LEU A N 1
ATOM 740 C CA . LEU A 1 89 ? -6.123 -6.590 0.481 1.00 75.81 89 LEU A CA 1
ATOM 741 C C . LEU A 1 89 ? -7.644 -6.612 0.646 1.00 75.81 89 LEU A C 1
ATOM 743 O O . LEU A 1 89 ? -8.200 -7.622 1.060 1.00 75.81 89 LEU A O 1
ATOM 747 N N . GLU A 1 90 ? -8.342 -5.526 0.320 1.00 77.88 90 GLU A N 1
ATOM 748 C CA . GLU A 1 90 ? -9.805 -5.465 0.357 1.00 77.88 90 GLU A CA 1
ATOM 749 C C . GLU A 1 90 ? -10.425 -6.410 -0.675 1.00 77.88 90 GLU A C 1
ATOM 751 O O . GLU A 1 90 ? -11.382 -7.117 -0.360 1.00 77.88 90 GLU A O 1
ATOM 756 N N . SER A 1 91 ? -9.851 -6.483 -1.880 1.00 81.38 91 SER A N 1
ATOM 757 C CA . SER A 1 91 ? -10.288 -7.434 -2.904 1.00 81.38 91 SER A CA 1
ATOM 758 C C . SER A 1 91 ? -10.085 -8.881 -2.449 1.00 81.38 91 SER A C 1
ATOM 760 O O . SER A 1 91 ? -11.016 -9.677 -2.555 1.00 81.38 91 SER A O 1
ATOM 762 N N . LEU A 1 92 ? -8.923 -9.215 -1.874 1.00 83.56 92 LEU A N 1
ATOM 763 C CA . LEU A 1 92 ? -8.657 -10.543 -1.313 1.00 83.56 92 LEU A CA 1
ATOM 764 C C . LEU A 1 92 ? -9.610 -10.866 -0.157 1.00 83.56 92 LEU A C 1
ATOM 766 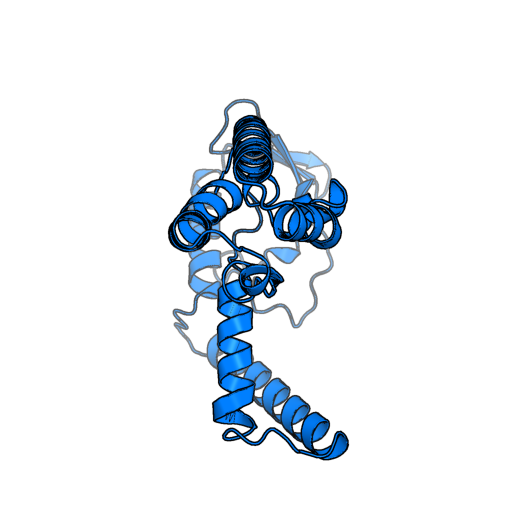O O . LEU A 1 92 ? -10.203 -11.937 -0.137 1.00 83.56 92 LEU A O 1
ATOM 770 N N . ASN A 1 93 ? -9.819 -9.928 0.768 1.00 83.81 93 ASN A N 1
ATOM 771 C CA . ASN A 1 93 ? -10.749 -10.099 1.884 1.00 83.81 93 ASN A CA 1
ATOM 772 C C . ASN A 1 93 ? -12.188 -10.324 1.413 1.00 83.81 93 ASN A C 1
ATOM 774 O O . ASN A 1 93 ? -12.915 -11.095 2.036 1.00 83.81 93 ASN A O 1
ATOM 778 N N . ARG A 1 94 ? -12.616 -9.659 0.333 1.00 86.56 94 ARG A N 1
ATOM 779 C CA . ARG A 1 94 ? -13.929 -9.900 -0.274 1.00 86.56 94 ARG A CA 1
ATOM 780 C C . ARG A 1 94 ? -14.013 -11.324 -0.822 1.00 86.56 94 ARG A C 1
ATOM 782 O O . ARG A 1 94 ? -14.973 -12.010 -0.495 1.00 86.56 94 ARG A O 1
ATOM 789 N N . VAL A 1 95 ? -13.009 -11.757 -1.590 1.00 86.12 95 VAL A N 1
ATOM 790 C CA . VAL A 1 95 ? -12.944 -13.122 -2.140 1.00 86.12 95 VAL A CA 1
ATOM 791 C C . VAL A 1 95 ? -12.999 -14.147 -1.012 1.00 86.12 95 VAL A C 1
ATOM 793 O O . VAL A 1 95 ? -13.877 -14.996 -1.006 1.00 86.12 95 VAL A O 1
ATOM 796 N N . LEU A 1 96 ? -12.153 -14.003 0.009 1.00 86.00 96 LEU A N 1
ATOM 797 C CA . LEU A 1 96 ? -12.138 -14.913 1.152 1.00 86.00 96 LEU A CA 1
ATOM 798 C C . LEU A 1 96 ? -13.494 -14.976 1.852 1.00 86.00 96 LEU A C 1
ATOM 800 O O . LEU A 1 96 ? -14.012 -16.060 2.091 1.00 86.00 96 LEU A O 1
ATOM 804 N N . LYS A 1 97 ? -14.096 -13.827 2.173 1.00 84.00 97 LYS A N 1
ATOM 805 C CA . LYS A 1 97 ? -15.349 -13.795 2.936 1.00 84.00 97 LYS A CA 1
ATOM 806 C C . LYS A 1 97 ? -16.541 -14.308 2.144 1.00 84.00 97 LYS A C 1
ATOM 808 O O . LYS A 1 97 ? -17.348 -15.036 2.708 1.00 84.00 97 LYS A O 1
ATOM 813 N N . TYR A 1 98 ? -16.683 -13.893 0.892 1.00 85.81 98 TYR A N 1
ATOM 814 C CA . TYR A 1 98 ? -17.912 -14.117 0.135 1.00 85.81 98 TYR A CA 1
ATOM 815 C C . TYR A 1 98 ? -17.785 -15.244 -0.879 1.00 85.81 98 TYR A C 1
ATOM 817 O O . TYR A 1 98 ? -18.710 -16.040 -0.986 1.00 85.81 98 TYR A O 1
ATOM 825 N N . ASP A 1 99 ? -16.647 -15.352 -1.559 1.00 82.81 99 ASP A N 1
ATOM 826 C CA . ASP A 1 99 ? -16.467 -16.330 -2.633 1.00 82.81 99 ASP A CA 1
ATOM 827 C C . ASP A 1 99 ? -15.960 -17.665 -2.066 1.00 82.81 99 ASP A C 1
ATOM 829 O O . ASP A 1 99 ? -16.458 -18.721 -2.436 1.00 82.81 99 ASP A O 1
ATOM 833 N N . THR A 1 100 ? -15.012 -17.627 -1.124 1.00 82.31 100 THR A N 1
ATOM 834 C CA . THR A 1 100 ? -14.436 -18.834 -0.513 1.00 82.31 100 THR A CA 1
ATOM 835 C C . THR A 1 100 ? -15.287 -19.304 0.671 1.00 82.31 100 THR A C 1
ATOM 837 O O . THR A 1 100 ? -15.791 -20.421 0.679 1.00 82.31 100 THR A O 1
ATOM 840 N N . LEU A 1 101 ? -15.519 -18.448 1.673 1.00 84.88 101 LEU A N 1
ATOM 841 C CA . LEU A 1 101 ? -16.212 -18.821 2.917 1.00 84.88 101 LEU A CA 1
ATOM 842 C C . LEU A 1 101 ? -17.743 -18.752 2.833 1.00 84.88 101 LEU A C 1
ATOM 844 O O . LEU A 1 101 ? -18.418 -19.216 3.755 1.00 84.88 101 LEU A O 1
ATOM 848 N N . SER A 1 102 ? -18.309 -18.175 1.766 1.00 83.38 102 SER A N 1
ATOM 849 C CA . SER A 1 102 ? -19.762 -17.963 1.620 1.00 83.38 102 SER A CA 1
ATOM 850 C C . SER A 1 102 ? -20.406 -17.253 2.827 1.00 83.38 102 SER A C 1
ATOM 852 O O . SER A 1 102 ? -21.543 -17.529 3.199 1.00 83.38 102 SER A O 1
ATOM 854 N N . GLY A 1 103 ? -19.665 -16.362 3.489 1.00 76.19 103 GLY A N 1
ATOM 855 C CA . GLY A 1 103 ? -20.098 -15.640 4.687 1.00 76.19 103 GLY A CA 1
ATOM 856 C C . GLY A 1 103 ? -19.994 -16.423 6.002 1.00 76.19 103 GLY A C 1
ATOM 857 O O . GLY A 1 103 ? -20.346 -15.878 7.048 1.00 76.19 103 GLY A O 1
ATOM 858 N N . ASN A 1 104 ? -19.497 -17.665 5.993 1.00 77.06 104 ASN A N 1
ATOM 859 C CA . ASN A 1 104 ? -19.340 -18.463 7.209 1.00 77.06 104 ASN A CA 1
ATOM 860 C C . ASN A 1 104 ? -18.118 -18.022 8.025 1.00 77.06 104 ASN A C 1
ATOM 862 O O . ASN A 1 104 ? -16.981 -18.100 7.566 1.00 77.06 104 ASN A O 1
ATOM 866 N N . CYS A 1 105 ? -18.355 -17.612 9.271 1.00 71.94 105 CYS A N 1
ATOM 867 C CA . CYS A 1 105 ? -17.309 -17.129 10.181 1.00 71.94 105 CYS A CA 1
ATOM 868 C C . CYS A 1 105 ? -16.717 -18.228 11.082 1.00 71.94 105 CYS A C 1
ATOM 870 O O . CYS A 1 105 ? -15.627 -18.052 11.615 1.00 71.94 105 CYS A O 1
ATOM 872 N N . ASN A 1 106 ? -17.433 -19.345 11.263 1.00 77.25 106 ASN A N 1
ATOM 873 C CA . ASN A 1 106 ? -17.074 -20.422 12.192 1.00 77.25 106 ASN A CA 1
ATOM 874 C C . ASN A 1 106 ? -16.719 -21.699 11.429 1.00 77.25 106 ASN A C 1
ATOM 876 O O . ASN A 1 106 ? -17.494 -22.656 11.396 1.00 77.25 106 ASN A O 1
ATOM 880 N N . ILE A 1 107 ? -15.545 -21.707 10.804 1.00 83.12 107 ILE A N 1
ATOM 881 C CA . ILE A 1 107 ? -14.975 -22.916 10.210 1.00 83.12 107 ILE A CA 1
ATOM 882 C C . ILE A 1 107 ? -13.775 -23.395 11.022 1.00 83.12 107 ILE A C 1
ATOM 884 O O . ILE A 1 107 ? -13.092 -22.607 11.675 1.00 83.12 107 ILE A O 1
ATOM 888 N N . ARG A 1 108 ? -13.544 -24.708 11.002 1.00 89.81 108 ARG A N 1
ATOM 889 C CA . ARG A 1 108 ? -12.359 -25.309 11.619 1.00 89.81 108 ARG A CA 1
ATOM 890 C C . ARG A 1 108 ? -11.100 -24.878 10.867 1.00 89.81 108 ARG A C 1
ATOM 892 O O . ARG A 1 108 ? -11.168 -24.613 9.667 1.00 89.81 108 ARG A O 1
ATOM 899 N N . ILE A 1 109 ? -9.976 -24.818 11.576 1.00 88.88 109 ILE A N 1
ATOM 900 C CA . ILE A 1 109 ? -8.705 -24.324 11.034 1.00 88.88 109 ILE A CA 1
ATOM 901 C C . ILE A 1 109 ? -8.241 -25.192 9.865 1.00 88.88 109 ILE A C 1
ATOM 903 O O . ILE A 1 109 ? -7.825 -24.651 8.852 1.00 88.88 109 ILE A O 1
ATOM 907 N N . GLU A 1 110 ? -8.379 -26.512 9.962 1.00 91.69 110 GLU A N 1
ATOM 908 C CA . GLU A 1 110 ? -7.972 -27.450 8.911 1.00 91.69 110 GLU A CA 1
ATOM 909 C C . GLU A 1 110 ? -8.739 -27.169 7.617 1.00 91.69 110 GLU A C 1
ATOM 911 O O . GLU A 1 110 ? -8.146 -26.941 6.572 1.00 91.69 110 GLU A O 1
ATOM 916 N N . LYS A 1 111 ? -10.064 -27.025 7.725 1.00 86.88 111 LYS A N 1
ATOM 917 C CA . LYS A 1 111 ? -10.911 -26.671 6.583 1.00 86.88 111 LYS A CA 1
ATOM 918 C C . LYS A 1 111 ? -10.562 -25.295 6.007 1.00 86.88 111 LYS A C 1
ATOM 920 O O . LYS A 1 111 ? -10.668 -25.094 4.804 1.00 86.88 111 LYS A O 1
ATOM 925 N N . LEU A 1 112 ? -10.183 -24.332 6.851 1.00 87.56 112 LEU A N 1
ATOM 926 C CA . LEU A 1 112 ? -9.726 -23.025 6.378 1.00 87.56 112 LEU A CA 1
ATOM 927 C C . LEU A 1 112 ? -8.426 -23.155 5.579 1.00 87.56 112 LEU A C 1
ATOM 929 O O . LEU A 1 112 ? -8.301 -22.499 4.551 1.00 87.56 112 LEU A O 1
ATOM 933 N N . LEU A 1 113 ? -7.481 -23.975 6.044 1.00 89.88 113 LEU A N 1
ATOM 934 C CA . LEU A 1 113 ? -6.219 -24.215 5.349 1.00 89.88 113 LEU A CA 1
ATOM 935 C C . LEU A 1 113 ? -6.458 -24.865 3.984 1.00 89.88 113 LEU A C 1
ATOM 937 O O . LEU A 1 113 ? -5.982 -24.317 2.995 1.00 89.88 113 LEU A O 1
ATOM 941 N N . ASP A 1 114 ? -7.282 -25.914 3.914 1.00 90.94 114 ASP A N 1
ATOM 942 C CA . ASP A 1 114 ? -7.638 -26.573 2.647 1.00 90.94 114 ASP A CA 1
ATOM 943 C C . ASP A 1 114 ? -8.223 -25.563 1.640 1.00 90.94 114 ASP A C 1
ATOM 945 O O . ASP A 1 114 ? -7.802 -25.472 0.488 1.00 90.94 114 ASP A O 1
ATOM 949 N N . MET A 1 115 ? -9.150 -24.715 2.099 1.00 87.38 115 MET A N 1
ATOM 950 C CA . MET A 1 115 ? -9.778 -23.683 1.264 1.00 87.38 115 MET A CA 1
ATOM 951 C C . MET A 1 115 ? -8.796 -22.585 0.822 1.00 87.38 115 MET A C 1
ATOM 953 O O . MET A 1 115 ? -8.962 -21.994 -0.247 1.00 87.38 115 MET A O 1
ATOM 957 N N . LEU A 1 116 ? -7.789 -22.268 1.642 1.00 89.88 116 LEU A N 1
ATOM 958 C CA . LEU A 1 116 ? -6.730 -21.328 1.273 1.00 89.88 116 LEU A CA 1
ATOM 959 C C . LEU A 1 116 ? -5.779 -21.938 0.242 1.00 89.88 116 LEU A C 1
ATOM 961 O O . LEU A 1 116 ? -5.380 -21.228 -0.680 1.00 89.88 116 LEU A O 1
ATOM 965 N N . GLU A 1 117 ? -5.440 -23.221 0.366 1.00 89.38 117 GLU A N 1
ATOM 966 C CA . GLU A 1 117 ? -4.627 -23.938 -0.620 1.00 89.38 117 GLU A CA 1
ATOM 967 C C . GLU A 1 117 ? -5.318 -23.981 -1.986 1.00 89.38 117 GLU A C 1
ATOM 969 O O . GLU A 1 117 ? -4.707 -23.604 -2.990 1.00 89.38 117 GLU A O 1
ATOM 974 N N . GLU A 1 118 ? -6.610 -24.324 -2.026 1.00 90.31 118 GLU A N 1
ATOM 975 C CA . GLU A 1 118 ? -7.420 -24.280 -3.251 1.00 90.31 118 GLU A CA 1
ATOM 976 C C . GLU A 1 118 ? -7.445 -22.873 -3.861 1.00 90.31 118 GLU A C 1
ATOM 978 O O . GLU A 1 118 ? -7.199 -22.697 -5.056 1.00 90.31 118 GLU A O 1
ATOM 983 N N . LEU A 1 119 ? -7.660 -21.840 -3.038 1.00 89.00 119 LEU A N 1
ATOM 984 C CA . LEU A 1 119 ? -7.656 -20.457 -3.508 1.00 89.00 119 LEU A CA 1
ATOM 985 C C . LEU A 1 119 ? -6.300 -20.062 -4.112 1.00 89.00 119 LEU A C 1
ATOM 987 O O . LEU A 1 119 ? -6.259 -19.363 -5.127 1.00 89.00 119 LEU A O 1
ATOM 991 N N . VAL A 1 120 ? -5.190 -20.464 -3.490 1.00 87.81 120 VAL A N 1
ATOM 992 C CA . VAL A 1 120 ? -3.844 -20.201 -4.016 1.00 87.81 120 VAL A CA 1
ATOM 993 C C . VAL A 1 120 ? -3.656 -20.912 -5.353 1.00 87.81 120 VAL A C 1
ATOM 995 O O . VAL A 1 120 ? -3.232 -20.264 -6.314 1.00 87.81 120 VAL A O 1
ATOM 998 N N . ALA A 1 121 ? -4.032 -22.189 -5.449 1.00 88.75 121 ALA A N 1
ATOM 999 C CA . ALA A 1 121 ? -3.965 -22.958 -6.687 1.00 88.75 121 ALA A CA 1
ATOM 1000 C C . ALA A 1 121 ? -4.770 -22.291 -7.817 1.00 88.75 121 ALA A C 1
ATOM 1002 O O . ALA A 1 121 ? -4.234 -22.078 -8.907 1.00 88.75 121 ALA A O 1
ATOM 1003 N N . ASP A 1 122 ? -5.998 -21.844 -7.542 1.00 87.12 122 ASP A N 1
ATOM 1004 C CA . ASP A 1 122 ? -6.843 -21.123 -8.500 1.00 87.12 122 ASP A CA 1
ATOM 1005 C C . ASP A 1 122 ? -6.199 -19.816 -8.983 1.00 87.12 122 ASP A C 1
ATOM 1007 O O . ASP A 1 122 ? -6.234 -19.481 -10.174 1.00 87.12 122 ASP A O 1
ATOM 1011 N N . LYS A 1 123 ? -5.590 -19.044 -8.070 1.00 83.88 123 LYS A N 1
ATOM 1012 C CA . LYS A 1 123 ? -4.887 -17.803 -8.431 1.00 83.88 123 LYS A CA 1
ATOM 1013 C C . LYS A 1 123 ? -3.647 -18.086 -9.269 1.00 83.88 123 LYS A C 1
ATOM 1015 O O . LYS A 1 123 ? -3.435 -17.382 -10.256 1.00 83.88 123 LYS A O 1
ATOM 1020 N N . MET A 1 124 ? -2.860 -19.099 -8.914 1.00 82.81 124 MET A N 1
ATOM 1021 C CA . MET A 1 124 ? -1.682 -19.509 -9.680 1.00 82.81 124 MET A CA 1
ATOM 1022 C C . MET A 1 124 ? -2.071 -19.989 -11.078 1.00 82.81 124 MET A C 1
ATOM 1024 O O . MET A 1 124 ? -1.484 -19.543 -12.063 1.00 82.81 124 MET A O 1
ATOM 1028 N N . TRP A 1 125 ? -3.112 -20.817 -11.188 1.00 83.81 125 TRP A N 1
ATOM 1029 C CA . TRP A 1 125 ? -3.625 -21.271 -12.477 1.00 83.81 125 TRP A CA 1
ATOM 1030 C C . TRP A 1 125 ? -4.095 -20.105 -13.342 1.00 83.81 125 TRP A C 1
ATOM 1032 O O . TRP A 1 125 ? -3.745 -20.012 -14.518 1.00 83.81 125 TRP A O 1
ATOM 1042 N N . LYS A 1 126 ? -4.827 -19.154 -12.751 1.00 82.38 126 LYS A N 1
ATOM 1043 C CA . LYS A 1 126 ? -5.248 -17.943 -13.455 1.00 82.38 126 LYS A CA 1
ATOM 1044 C C . LYS A 1 126 ? -4.058 -17.133 -13.967 1.00 82.38 126 LYS A C 1
ATOM 1046 O O . LYS A 1 126 ? -4.114 -16.666 -15.099 1.00 82.38 126 LYS A O 1
ATOM 1051 N N . ILE A 1 127 ? -2.989 -16.995 -13.179 1.00 77.44 127 ILE A N 1
ATOM 1052 C CA . ILE A 1 127 ? -1.753 -16.330 -13.617 1.00 77.44 127 ILE A CA 1
ATOM 1053 C C . ILE A 1 127 ? -1.156 -17.051 -14.827 1.00 77.44 127 ILE A C 1
ATOM 1055 O O . ILE A 1 127 ? -0.815 -16.389 -15.804 1.00 77.44 127 ILE A O 1
ATOM 1059 N N . ILE A 1 128 ? -1.070 -18.384 -14.802 1.00 79.94 128 ILE A N 1
ATOM 1060 C CA . ILE A 1 128 ? -0.552 -19.172 -15.931 1.00 79.94 128 ILE A CA 1
ATOM 1061 C C . ILE A 1 128 ? -1.406 -18.922 -17.176 1.00 79.94 128 ILE A C 1
ATOM 1063 O O . ILE A 1 128 ? -0.883 -18.497 -18.203 1.00 79.94 128 ILE A O 1
ATOM 1067 N N . VAL A 1 129 ? -2.725 -19.093 -17.073 1.00 80.88 129 VAL A N 1
ATOM 1068 C CA . VAL A 1 129 ? -3.664 -18.887 -18.187 1.00 80.88 129 VAL A CA 1
ATOM 1069 C C . VAL A 1 129 ? -3.584 -17.464 -18.740 1.00 80.88 129 VAL A C 1
ATOM 1071 O O . VAL A 1 129 ? -3.517 -17.276 -19.953 1.00 80.88 129 VAL A O 1
ATOM 1074 N N . ASP A 1 130 ? -3.576 -16.454 -17.871 1.00 72.81 130 ASP A N 1
ATOM 1075 C CA . ASP A 1 130 ? -3.472 -15.052 -18.273 1.00 72.81 130 ASP A CA 1
ATOM 1076 C C . ASP A 1 130 ? -2.095 -14.713 -18.858 1.00 72.81 130 ASP A C 1
ATOM 1078 O O . ASP A 1 130 ? -1.975 -13.687 -19.516 1.00 72.81 130 ASP A O 1
ATOM 1082 N N . THR A 1 131 ? -1.069 -15.540 -18.648 1.00 66.38 131 THR A N 1
ATOM 1083 C CA . THR A 1 131 ? 0.270 -15.340 -19.226 1.00 66.38 131 THR A CA 1
ATOM 1084 C C . THR A 1 131 ? 0.431 -16.057 -20.564 1.00 66.38 131 THR A C 1
ATOM 1086 O O . THR A 1 131 ? 1.024 -15.506 -21.485 1.00 66.38 131 THR A O 1
ATOM 1089 N N . GLU A 1 132 ? -0.130 -17.261 -20.691 1.00 72.00 132 GLU A N 1
ATOM 1090 C CA . GLU A 1 132 ? -0.082 -18.079 -21.911 1.00 72.00 132 GLU A CA 1
ATOM 1091 C C . GLU A 1 132 ? -1.010 -17.562 -23.018 1.00 72.00 132 GLU A C 1
ATOM 1093 O O . GLU A 1 132 ? -0.843 -17.893 -24.191 1.00 72.00 132 GLU A O 1
ATOM 1098 N N . ARG A 1 133 ? -2.014 -16.746 -22.674 1.00 70.56 133 ARG A N 1
ATOM 1099 C CA . ARG A 1 133 ? -2.935 -16.174 -23.659 1.00 70.56 133 ARG A CA 1
ATOM 1100 C C . ARG A 1 133 ? -2.189 -15.241 -24.627 1.00 70.56 133 ARG A C 1
ATOM 1102 O O . ARG A 1 133 ? -1.709 -14.186 -24.201 1.00 70.56 133 ARG A O 1
ATOM 1109 N N . PRO A 1 134 ? -2.165 -15.541 -25.941 1.00 54.91 134 PRO A N 1
ATOM 1110 C CA . PRO A 1 134 ? -1.648 -14.603 -26.926 1.00 54.91 134 PRO A CA 1
ATOM 1111 C C . PRO A 1 134 ? -2.534 -13.351 -26.901 1.00 54.91 134 PRO A C 1
ATOM 1113 O O . PRO A 1 134 ? -3.753 -13.442 -27.038 1.00 54.91 134 PRO A O 1
ATOM 1116 N N . ASN A 1 135 ? -1.924 -12.183 -26.692 1.00 61.44 135 ASN A N 1
ATOM 1117 C CA . ASN A 1 135 ? -2.592 -10.889 -26.472 1.00 61.44 135 ASN A CA 1
ATOM 1118 C C . ASN A 1 135 ? -3.261 -10.711 -25.103 1.00 61.44 135 ASN A C 1
ATOM 1120 O O . ASN A 1 135 ? -4.254 -9.987 -24.985 1.00 61.44 135 ASN A O 1
ATOM 1124 N N . ALA A 1 136 ? -2.720 -11.324 -24.052 1.00 61.22 136 ALA A N 1
ATOM 1125 C CA . ALA A 1 136 ? -3.116 -10.985 -22.697 1.00 61.22 136 ALA A CA 1
ATOM 1126 C C . ALA A 1 136 ? -2.895 -9.488 -22.421 1.00 61.22 136 ALA A C 1
ATOM 1128 O O . ALA A 1 136 ? -1.806 -9.042 -22.077 1.00 61.22 136 ALA A O 1
ATOM 1129 N N . ASN A 1 137 ? -3.960 -8.693 -22.529 1.00 64.88 137 ASN A N 1
ATOM 1130 C CA . ASN A 1 137 ? -3.972 -7.273 -22.177 1.00 64.88 137 ASN A CA 1
ATOM 1131 C C . ASN A 1 137 ? -4.063 -7.081 -20.650 1.00 64.88 137 ASN A C 1
ATOM 1133 O O . ASN A 1 137 ? -4.808 -6.234 -20.145 1.00 64.88 137 ASN A O 1
ATOM 1137 N N . ASN A 1 138 ? -3.369 -7.947 -19.911 1.00 71.06 138 ASN A N 1
ATOM 1138 C CA . ASN A 1 138 ? -3.324 -7.917 -18.464 1.00 71.06 138 ASN A CA 1
ATOM 1139 C C . ASN A 1 138 ? -2.448 -6.737 -18.002 1.00 71.06 138 ASN A C 1
ATOM 1141 O O . ASN A 1 138 ? -1.693 -6.140 -18.773 1.00 71.06 138 ASN A O 1
ATOM 1145 N N . TYR A 1 139 ? -2.595 -6.357 -16.735 1.00 73.94 139 TYR A N 1
ATOM 1146 C CA . TYR A 1 139 ? -1.888 -5.207 -16.171 1.00 73.94 139 TYR A CA 1
ATOM 1147 C C . TYR A 1 139 ? -0.363 -5.326 -16.328 1.00 73.94 139 TYR A C 1
ATOM 1149 O O . TYR A 1 139 ? 0.281 -4.369 -16.745 1.00 73.94 139 TYR A O 1
ATOM 1157 N N . HIS A 1 140 ? 0.197 -6.512 -16.071 1.00 73.12 140 HIS A N 1
ATOM 1158 C CA . HIS A 1 140 ? 1.635 -6.765 -16.180 1.00 73.12 140 HIS A CA 1
ATOM 1159 C C . HIS A 1 140 ? 2.154 -6.540 -17.601 1.00 73.12 140 HIS A C 1
ATOM 1161 O O . HIS A 1 140 ? 3.152 -5.848 -17.785 1.00 73.12 140 HIS A O 1
ATOM 1167 N N . HIS A 1 141 ? 1.436 -7.034 -18.611 1.00 77.06 141 HIS A N 1
ATOM 1168 C CA . HIS A 1 141 ? 1.780 -6.815 -20.010 1.00 77.06 141 HIS A CA 1
ATOM 1169 C C . HIS A 1 141 ? 1.804 -5.323 -20.362 1.00 77.06 141 HIS A C 1
ATOM 1171 O O . HIS A 1 141 ? 2.760 -4.859 -20.979 1.00 77.06 141 HIS A O 1
ATOM 1177 N N . LYS A 1 142 ? 0.804 -4.548 -19.917 1.00 80.31 142 LYS A N 1
ATOM 1178 C CA . LYS A 1 142 ? 0.778 -3.090 -20.132 1.00 80.31 142 LYS A CA 1
ATOM 1179 C C . LYS A 1 142 ? 1.970 -2.396 -19.483 1.00 80.31 142 LYS A C 1
ATOM 1181 O O . LYS A 1 142 ? 2.634 -1.611 -20.150 1.00 80.31 142 LYS A O 1
ATOM 1186 N N . VAL A 1 143 ? 2.269 -2.724 -18.224 1.00 81.56 143 VAL A N 1
ATOM 1187 C CA . VAL A 1 143 ? 3.413 -2.157 -17.493 1.00 81.56 143 VAL A CA 1
ATOM 1188 C C . VAL A 1 143 ? 4.724 -2.450 -18.220 1.00 81.56 143 VAL A C 1
ATOM 1190 O O . VAL A 1 143 ? 5.529 -1.543 -18.407 1.00 81.56 143 VAL A O 1
ATOM 1193 N N . ILE A 1 144 ? 4.923 -3.686 -18.685 1.00 82.19 144 ILE A N 1
ATOM 1194 C CA . ILE A 1 144 ? 6.131 -4.079 -19.421 1.00 82.19 144 ILE A CA 1
ATOM 1195 C C . ILE A 1 144 ? 6.232 -3.332 -20.756 1.00 82.19 144 ILE A C 1
ATOM 1197 O O . ILE A 1 144 ? 7.297 -2.820 -21.089 1.00 82.19 144 ILE A O 1
ATOM 1201 N N . VAL A 1 145 ? 5.139 -3.238 -21.517 1.00 84.44 145 VAL A N 1
ATOM 1202 C CA . VAL A 1 145 ? 5.120 -2.530 -22.808 1.00 84.44 145 VAL A CA 1
ATOM 1203 C C . VAL A 1 145 ? 5.363 -1.030 -22.624 1.00 84.44 145 VAL A C 1
ATOM 1205 O O . VAL A 1 145 ? 6.091 -0.424 -23.408 1.00 84.44 145 VAL A O 1
ATOM 1208 N N . GLU A 1 146 ? 4.781 -0.414 -21.597 1.00 85.62 146 GLU A N 1
ATOM 1209 C CA . GLU A 1 146 ? 5.029 0.991 -21.267 1.00 85.62 146 GLU A CA 1
ATOM 1210 C C . GLU A 1 146 ? 6.474 1.226 -20.820 1.00 85.62 146 GLU A C 1
ATOM 1212 O O . GLU A 1 146 ? 7.097 2.188 -21.271 1.00 85.62 146 GLU A O 1
ATOM 1217 N N . ALA A 1 147 ? 7.024 0.346 -19.979 1.00 83.19 147 ALA A N 1
ATOM 1218 C CA . ALA A 1 147 ? 8.419 0.406 -19.556 1.00 83.19 147 ALA A CA 1
ATOM 1219 C C . ALA A 1 147 ? 9.373 0.270 -20.751 1.00 83.19 147 ALA A C 1
ATOM 1221 O O . ALA A 1 147 ? 10.298 1.066 -20.882 1.00 83.19 147 ALA A O 1
ATOM 1222 N N . HIS A 1 148 ? 9.101 -0.672 -21.661 1.00 86.94 148 HIS A N 1
ATOM 1223 C CA . HIS A 1 148 ? 9.850 -0.852 -22.907 1.00 86.94 148 HIS A CA 1
ATOM 1224 C C . HIS A 1 148 ? 9.873 0.431 -23.742 1.00 86.94 148 HIS A C 1
ATOM 1226 O O . HIS A 1 148 ? 10.941 0.927 -24.085 1.00 86.94 148 HIS A O 1
ATOM 1232 N N . LYS A 1 149 ? 8.702 1.020 -24.011 1.00 88.12 149 LYS A N 1
ATOM 1233 C CA . LYS A 1 149 ? 8.597 2.257 -24.805 1.00 88.12 149 LYS A CA 1
ATOM 1234 C C . LYS A 1 149 ? 9.320 3.435 -24.156 1.00 88.12 149 LYS A C 1
ATOM 1236 O O . LYS A 1 149 ? 9.942 4.233 -24.850 1.00 88.12 149 LYS A O 1
ATOM 1241 N N . LYS A 1 150 ? 9.244 3.557 -22.828 1.00 85.50 150 LYS A N 1
ATOM 1242 C CA . LYS A 1 150 ? 9.994 4.583 -22.087 1.00 85.50 150 LYS A CA 1
ATOM 1243 C C . LYS A 1 150 ? 11.500 4.354 -22.198 1.00 85.50 150 LYS A C 1
ATOM 1245 O O . LYS A 1 150 ? 12.235 5.310 -22.404 1.00 85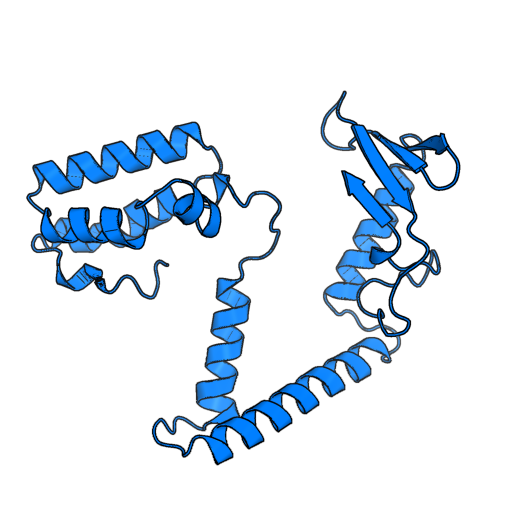.50 150 LYS A O 1
ATOM 1250 N N . ALA A 1 151 ? 11.954 3.105 -22.109 1.00 83.44 151 ALA A N 1
ATOM 1251 C CA . ALA A 1 151 ? 13.365 2.768 -22.259 1.00 83.44 151 ALA A CA 1
ATOM 1252 C C . ALA A 1 151 ? 13.891 3.096 -23.667 1.00 83.44 151 ALA A C 1
ATOM 1254 O O . ALA A 1 151 ? 14.978 3.654 -23.788 1.00 83.44 151 ALA A O 1
ATOM 1255 N N . GLU A 1 152 ? 13.108 2.846 -24.722 1.00 86.25 152 GLU A N 1
ATOM 1256 C CA . GLU A 1 152 ? 13.470 3.232 -26.097 1.00 86.25 152 GLU A CA 1
ATOM 1257 C C . GLU A 1 152 ? 13.704 4.743 -26.236 1.00 86.25 152 GLU A C 1
ATOM 1259 O O . GLU A 1 152 ? 14.640 5.168 -26.909 1.00 86.25 152 GLU A O 1
ATOM 1264 N N . GLN A 1 153 ? 12.901 5.562 -25.553 1.00 85.75 153 GLN A N 1
ATOM 1265 C CA . GLN A 1 153 ? 13.055 7.022 -25.546 1.00 85.75 153 GLN A CA 1
ATOM 1266 C C . GLN A 1 153 ? 14.275 7.497 -24.742 1.00 85.75 153 GLN A C 1
ATOM 1268 O O . GLN A 1 153 ? 14.757 8.608 -24.952 1.00 85.75 153 GLN A O 1
ATOM 1273 N N . LEU A 1 154 ? 14.780 6.666 -23.828 1.00 82.69 154 LEU A N 1
ATOM 1274 C CA . LEU A 1 154 ? 15.896 6.977 -22.935 1.00 82.69 154 LEU A CA 1
ATOM 1275 C C . LEU A 1 154 ? 17.213 6.318 -23.365 1.00 82.69 154 LEU A C 1
ATOM 1277 O O . LEU A 1 154 ? 18.184 6.368 -22.619 1.00 82.69 154 LEU A O 1
ATOM 1281 N N . MET A 1 155 ? 17.289 5.737 -24.566 1.00 78.38 155 MET A N 1
ATOM 1282 C CA . MET A 1 155 ? 18.481 5.015 -25.033 1.00 78.38 155 MET A CA 1
ATOM 1283 C C . MET A 1 155 ? 19.763 5.874 -25.010 1.00 78.38 155 MET A C 1
ATOM 1285 O O . MET A 1 155 ? 20.840 5.353 -24.739 1.00 78.38 155 MET A O 1
ATOM 1289 N N . GLY A 1 156 ? 19.656 7.190 -25.234 1.00 79.50 156 GLY A N 1
ATOM 1290 C CA . GLY A 1 156 ? 20.787 8.130 -25.172 1.00 79.50 156 GLY A CA 1
ATOM 1291 C C . GLY A 1 156 ? 21.231 8.535 -23.759 1.00 79.50 156 GLY A C 1
ATOM 1292 O O . GLY A 1 156 ? 22.235 9.223 -23.619 1.00 79.50 156 GLY A O 1
ATOM 1293 N N . HIS A 1 157 ? 20.500 8.116 -22.726 1.00 82.94 157 HIS A N 1
ATOM 1294 C CA . HIS A 1 157 ? 20.739 8.459 -21.320 1.00 82.94 157 HIS A CA 1
ATOM 1295 C C . HIS A 1 157 ? 21.434 7.334 -20.539 1.00 82.94 157 HIS A C 1
ATOM 1297 O O . HIS A 1 157 ? 21.496 7.384 -19.311 1.00 82.94 157 HIS A O 1
ATOM 1303 N N . VAL A 1 158 ? 21.916 6.296 -21.231 1.00 86.56 158 VAL A N 1
ATOM 1304 C CA . VAL A 1 158 ? 22.531 5.113 -20.622 1.00 86.56 158 VAL A CA 1
ATOM 1305 C C . VAL A 1 158 ? 24.011 5.055 -20.975 1.00 86.56 158 VAL A C 1
ATOM 1307 O O . VAL A 1 158 ? 24.374 5.017 -22.150 1.00 86.56 158 VAL A O 1
ATOM 1310 N N . GLN A 1 159 ? 24.866 4.969 -19.959 1.00 86.56 159 GLN A N 1
ATOM 1311 C CA . GLN A 1 159 ? 26.303 4.781 -20.114 1.00 86.56 159 GLN A CA 1
ATOM 1312 C C . GLN A 1 159 ? 26.752 3.492 -19.425 1.00 86.56 159 GLN A C 1
ATOM 1314 O O . GLN A 1 159 ? 26.382 3.206 -18.292 1.00 86.56 159 GLN A O 1
ATOM 1319 N N . MET A 1 160 ? 27.578 2.692 -20.096 1.00 86.19 160 MET A N 1
ATOM 1320 C CA . MET A 1 160 ? 28.181 1.510 -19.479 1.00 86.19 160 MET A CA 1
ATOM 1321 C C . MET A 1 160 ? 29.410 1.931 -18.666 1.00 86.19 160 MET A C 1
ATOM 1323 O O . MET A 1 160 ? 30.358 2.478 -19.226 1.00 86.19 160 MET A O 1
ATOM 1327 N N . ILE A 1 161 ? 29.398 1.665 -17.357 1.00 88.00 161 ILE A N 1
ATOM 1328 C CA . ILE A 1 161 ? 30.513 1.984 -16.441 1.00 88.00 161 ILE A CA 1
ATOM 1329 C C . ILE A 1 161 ? 31.385 0.742 -16.181 1.00 88.00 161 ILE A C 1
ATOM 1331 O O . ILE A 1 161 ? 32.529 0.842 -15.744 1.00 88.00 161 ILE A O 1
ATOM 1335 N N . GLY A 1 162 ? 30.862 -0.458 -16.449 1.00 82.75 162 GLY A N 1
ATOM 1336 C CA . GLY A 1 162 ? 31.595 -1.711 -16.294 1.00 82.75 162 GLY A CA 1
ATOM 1337 C C . GLY A 1 162 ? 30.802 -2.916 -16.790 1.00 82.75 162 GLY A C 1
ATOM 1338 O O . GLY A 1 162 ? 29.662 -2.784 -17.230 1.00 82.75 162 GLY A O 1
ATOM 1339 N N . CYS A 1 163 ? 31.400 -4.108 -16.706 1.00 81.31 163 CYS A N 1
ATOM 1340 C CA . CYS A 1 163 ? 30.735 -5.347 -17.113 1.00 81.31 163 CYS A CA 1
ATOM 1341 C C . CYS A 1 163 ? 29.437 -5.541 -16.312 1.00 81.31 163 CYS A C 1
ATOM 1343 O O . CYS A 1 163 ? 29.479 -5.668 -15.087 1.00 81.31 163 CYS A O 1
ATOM 1345 N N . GLY A 1 164 ? 28.294 -5.495 -17.002 1.00 80.31 164 GLY A N 1
ATOM 1346 C CA . GLY A 1 164 ? 26.970 -5.610 -16.388 1.00 80.31 164 GLY A CA 1
ATOM 1347 C C . GLY A 1 164 ? 26.563 -4.429 -15.499 1.00 80.31 164 GLY A C 1
ATOM 1348 O O . GLY A 1 164 ? 25.615 -4.570 -14.733 1.00 80.31 164 GLY A O 1
ATOM 1349 N N . LYS A 1 165 ? 27.256 -3.282 -15.568 1.00 87.06 165 LYS A N 1
ATOM 1350 C CA . LYS A 1 165 ? 26.967 -2.087 -14.761 1.00 87.06 165 LYS A CA 1
ATOM 1351 C C . LYS A 1 165 ? 26.731 -0.868 -15.642 1.00 87.06 165 LYS A C 1
ATOM 1353 O O . LYS A 1 165 ? 27.569 -0.519 -16.478 1.00 87.06 165 LYS A O 1
ATOM 1358 N N . PHE A 1 166 ? 25.619 -0.194 -15.395 1.00 88.19 166 PHE A N 1
ATOM 1359 C CA . PHE A 1 166 ? 25.128 0.918 -16.194 1.00 88.19 166 PHE A CA 1
ATOM 1360 C C . PHE A 1 166 ? 24.847 2.131 -15.306 1.00 88.19 166 PHE A C 1
ATOM 1362 O O . PHE A 1 166 ? 24.300 1.997 -14.214 1.00 88.19 166 PHE A O 1
ATOM 1369 N N . GLU A 1 167 ? 25.208 3.311 -15.791 1.00 88.50 167 GLU A N 1
ATOM 1370 C CA . GLU A 1 167 ? 24.697 4.591 -15.316 1.00 88.50 167 GLU A CA 1
ATOM 1371 C C . GLU A 1 167 ? 23.509 4.970 -16.180 1.00 88.50 167 GLU A C 1
ATOM 1373 O O . GLU A 1 167 ? 23.600 4.933 -17.408 1.00 88.50 167 GLU A O 1
ATOM 1378 N N . VAL A 1 168 ? 22.397 5.331 -15.554 1.00 87.12 168 VAL A N 1
ATOM 1379 C CA . VAL A 1 168 ? 21.199 5.761 -16.270 1.00 87.12 168 VAL A CA 1
ATOM 1380 C C . VAL A 1 168 ? 20.783 7.124 -15.750 1.00 87.12 168 VAL A C 1
ATOM 1382 O O . VAL A 1 168 ? 20.433 7.258 -14.578 1.00 87.12 168 VAL A O 1
ATOM 1385 N N . GLN A 1 169 ? 20.799 8.134 -16.615 1.00 85.94 169 GLN A N 1
ATOM 1386 C CA . GLN A 1 169 ? 20.274 9.453 -16.280 1.00 85.94 169 GLN A CA 1
ATOM 1387 C C . GLN A 1 169 ? 18.742 9.403 -16.191 1.00 85.94 169 GLN A C 1
ATOM 1389 O O . GLN A 1 169 ? 18.058 8.803 -17.025 1.00 85.94 169 GLN A O 1
ATOM 1394 N N . SER A 1 170 ? 18.193 10.044 -15.161 1.00 82.19 170 SER A N 1
ATOM 1395 C CA . SER A 1 170 ? 16.755 10.160 -14.947 1.00 82.19 170 SER A CA 1
ATOM 1396 C C . SER A 1 170 ? 16.085 10.929 -16.086 1.00 82.19 170 SER A C 1
ATOM 1398 O O . SER A 1 170 ? 16.509 12.022 -16.448 1.00 82.19 170 SER A O 1
ATOM 1400 N N . GLY A 1 171 ? 14.977 10.396 -16.605 1.00 77.19 171 GLY A N 1
ATOM 1401 C CA . GLY A 1 171 ? 14.168 11.087 -17.614 1.00 77.19 171 GLY A CA 1
ATOM 1402 C C . GLY A 1 171 ? 13.323 12.247 -17.069 1.00 77.19 171 GLY A C 1
ATOM 1403 O O . GLY A 1 171 ? 12.768 13.006 -17.857 1.00 77.19 171 GLY A O 1
ATOM 1404 N N . SER A 1 172 ? 13.177 12.371 -15.744 1.00 75.25 172 SER A N 1
ATOM 1405 C CA . SER A 1 172 ? 12.316 13.377 -15.096 1.00 75.25 172 SER A CA 1
ATOM 1406 C C . SER A 1 172 ? 13.075 14.468 -14.340 1.00 75.25 172 SER A C 1
ATOM 1408 O O . SER A 1 172 ? 12.515 15.531 -14.091 1.00 75.25 172 SER A O 1
ATOM 1410 N N . GLU A 1 173 ? 14.325 14.215 -13.959 1.00 78.62 173 GLU A N 1
ATOM 1411 C CA . GLU A 1 173 ? 15.154 15.129 -13.170 1.00 78.62 173 GLU A CA 1
ATOM 1412 C C . GLU A 1 173 ? 16.511 15.264 -13.861 1.00 78.62 173 GLU A C 1
ATOM 1414 O O . GLU A 1 173 ? 17.248 14.283 -13.982 1.00 78.62 173 GLU A O 1
ATOM 1419 N N . ASN A 1 174 ? 16.851 16.475 -14.306 1.00 69.00 174 ASN A N 1
ATOM 1420 C CA . ASN A 1 174 ? 18.206 16.748 -14.772 1.00 69.00 174 ASN A CA 1
ATOM 1421 C C . ASN A 1 174 ? 19.177 16.579 -13.592 1.00 69.00 174 ASN A C 1
ATOM 1423 O O . ASN A 1 174 ? 18.859 16.984 -12.479 1.00 69.00 174 ASN A O 1
ATOM 1427 N N . GLU A 1 175 ? 20.341 15.974 -13.848 1.00 76.62 175 GLU A N 1
ATOM 1428 C CA . GLU A 1 175 ? 21.422 15.711 -12.873 1.00 76.62 175 GLU A CA 1
ATOM 1429 C C . GLU A 1 175 ? 21.209 14.551 -11.882 1.00 76.62 175 GLU A C 1
ATOM 1431 O O . GLU A 1 175 ? 22.071 14.307 -11.038 1.00 76.62 175 GLU A O 1
ATOM 1436 N N . LYS A 1 176 ? 20.132 13.767 -12.011 1.00 82.81 176 LYS A N 1
ATOM 1437 C CA . LYS A 1 176 ? 19.958 12.529 -11.235 1.00 82.81 176 LYS A CA 1
ATOM 1438 C C . LYS A 1 176 ? 20.346 11.300 -12.043 1.00 82.81 176 LYS A C 1
ATOM 1440 O O . LYS A 1 176 ? 19.851 11.108 -13.153 1.00 82.81 176 LYS A O 1
ATOM 1445 N N . TYR A 1 177 ? 21.167 10.442 -11.449 1.00 84.25 177 TYR A N 1
ATOM 1446 C CA . TYR A 1 177 ? 21.677 9.220 -12.066 1.00 84.25 177 TYR A CA 1
ATOM 1447 C C . TYR A 1 177 ? 21.360 8.008 -11.194 1.00 84.25 177 TYR A C 1
ATOM 1449 O O . TYR A 1 177 ? 21.368 8.098 -9.967 1.00 84.25 177 TYR A O 1
ATOM 1457 N N . TYR A 1 178 ? 21.072 6.883 -11.841 1.00 84.12 178 TYR A N 1
ATOM 1458 C CA . TYR A 1 178 ? 20.834 5.593 -11.204 1.00 84.12 178 TYR A CA 1
ATOM 1459 C C . TYR A 1 178 ? 21.929 4.614 -11.603 1.00 84.12 178 TYR A C 1
ATOM 1461 O O . TYR A 1 178 ? 22.289 4.530 -12.782 1.00 84.12 178 TYR A O 1
ATOM 1469 N N . HIS A 1 179 ? 22.411 3.829 -10.642 1.00 84.19 179 HIS A N 1
ATOM 1470 C CA . HIS A 1 179 ? 23.359 2.759 -10.921 1.00 84.19 179 HIS A CA 1
ATOM 1471 C C . HIS A 1 179 ? 22.601 1.447 -11.061 1.00 84.19 179 HIS A C 1
ATOM 1473 O O . HIS A 1 179 ? 22.065 0.917 -10.089 1.00 84.19 179 HIS A O 1
ATOM 1479 N N . VAL A 1 180 ? 22.553 0.925 -12.284 1.00 85.19 180 VAL A N 1
ATOM 1480 C CA . VAL A 1 180 ? 21.850 -0.311 -12.619 1.00 85.19 180 VAL A CA 1
ATOM 1481 C C . VAL A 1 180 ? 22.855 -1.437 -12.803 1.00 85.19 180 VAL A C 1
ATOM 1483 O O . VAL A 1 180 ? 23.828 -1.312 -13.546 1.00 85.19 180 VAL A O 1
ATOM 1486 N N . VAL A 1 181 ? 22.601 -2.561 -12.147 1.00 83.81 181 VAL A N 1
ATOM 1487 C CA . VAL A 1 181 ? 23.381 -3.790 -12.267 1.00 83.81 181 VAL A CA 1
ATOM 1488 C C . VAL A 1 181 ? 22.521 -4.857 -12.928 1.00 83.81 181 VAL A C 1
ATOM 1490 O O . VAL A 1 181 ? 21.371 -5.063 -12.541 1.00 83.81 181 VAL A O 1
ATOM 1493 N N . SER A 1 182 ? 23.083 -5.525 -13.931 1.00 82.25 182 SER A N 1
ATOM 1494 C CA . SER A 1 182 ? 22.513 -6.729 -14.526 1.00 82.25 182 SER A CA 1
ATOM 1495 C C . SER A 1 182 ? 22.928 -7.938 -13.697 1.00 82.25 182 SER A C 1
ATOM 1497 O O . SER A 1 182 ? 24.096 -8.320 -13.685 1.00 82.25 182 SER A O 1
ATOM 1499 N N . ASN A 1 183 ? 21.963 -8.540 -13.021 1.00 77.38 183 ASN A N 1
ATOM 1500 C CA . ASN A 1 183 ? 22.104 -9.780 -12.279 1.00 77.38 183 ASN A CA 1
ATOM 1501 C C . ASN A 1 183 ? 21.792 -10.957 -13.200 1.00 77.38 183 ASN A C 1
ATOM 1503 O O . ASN A 1 183 ? 20.803 -10.939 -13.919 1.00 77.38 183 ASN A O 1
ATOM 1507 N N . GLU A 1 184 ? 22.592 -12.016 -13.153 1.00 66.00 184 GLU A N 1
ATOM 1508 C CA . GLU A 1 184 ? 22.372 -13.206 -13.991 1.00 66.00 184 GLU A CA 1
ATOM 1509 C C . GLU A 1 184 ? 21.168 -14.048 -13.539 1.00 66.00 184 GLU A C 1
ATOM 1511 O O . GLU A 1 184 ? 20.719 -14.933 -14.263 1.00 66.00 184 GLU A O 1
ATOM 1516 N N . ILE A 1 185 ? 20.630 -13.780 -12.347 1.00 60.34 185 ILE A N 1
ATOM 1517 C CA . ILE A 1 185 ? 19.635 -14.638 -11.712 1.00 60.34 185 ILE A CA 1
ATOM 1518 C C . ILE A 1 185 ? 18.261 -13.987 -11.809 1.00 60.34 185 ILE A C 1
ATOM 1520 O O . ILE A 1 185 ? 17.945 -13.026 -11.109 1.00 60.34 185 ILE A O 1
ATOM 1524 N N . CYS A 1 186 ? 17.422 -14.572 -12.650 1.00 65.50 186 CYS A N 1
ATOM 1525 C CA . CYS A 1 186 ? 15.980 -14.439 -12.578 1.00 65.50 186 CYS A CA 1
ATOM 1526 C C . CYS A 1 186 ? 15.409 -15.857 -12.560 1.00 65.50 186 CYS A C 1
ATOM 1528 O O . CYS A 1 186 ? 15.815 -16.672 -13.387 1.00 65.50 186 CYS A O 1
ATOM 1530 N N . ASP A 1 187 ? 14.513 -16.165 -11.617 1.00 61.44 187 ASP A N 1
ATOM 1531 C CA . ASP A 1 187 ? 13.870 -17.482 -11.570 1.00 61.44 187 ASP A CA 1
ATOM 1532 C C . ASP A 1 187 ? 13.258 -17.813 -12.938 1.00 61.44 187 ASP A C 1
ATOM 1534 O O . ASP A 1 187 ? 12.566 -16.983 -13.530 1.00 61.44 187 ASP A O 1
ATOM 1538 N N . GLU A 1 188 ? 13.451 -19.042 -13.423 1.00 56.84 188 GLU A N 1
ATOM 1539 C CA . GLU A 1 188 ? 12.907 -19.512 -14.712 1.00 56.84 188 GLU A CA 1
ATOM 1540 C C . GLU A 1 188 ? 11.369 -19.400 -14.785 1.00 56.84 188 GLU A C 1
ATOM 1542 O O . GLU A 1 188 ? 10.764 -19.371 -15.858 1.00 56.84 188 GLU A O 1
ATOM 1547 N N . LEU A 1 189 ? 10.719 -19.283 -13.625 1.00 58.91 189 LEU A N 1
ATOM 1548 C CA . LEU A 1 189 ? 9.279 -19.090 -13.469 1.00 58.91 189 LEU A CA 1
ATOM 1549 C C . LEU A 1 189 ? 8.846 -17.617 -13.542 1.00 58.91 189 LEU A C 1
ATOM 1551 O O . LEU A 1 189 ? 7.655 -17.309 -13.440 1.00 58.91 189 LEU A O 1
ATOM 1555 N N . CYS A 1 190 ? 9.778 -16.685 -13.734 1.00 66.25 190 CYS A N 1
ATOM 1556 C CA . CYS A 1 190 ? 9.491 -15.263 -13.733 1.00 66.25 190 CYS A CA 1
ATOM 1557 C C . CYS A 1 190 ? 8.890 -14.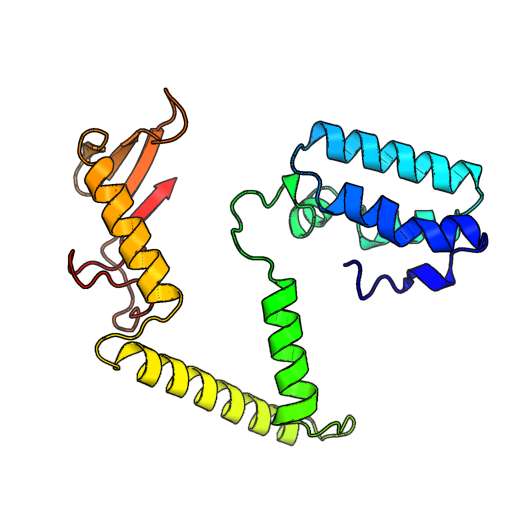787 -15.062 1.00 66.25 190 CYS A C 1
ATOM 1559 O O . CYS A 1 190 ? 9.537 -14.167 -15.905 1.00 66.25 190 CYS A O 1
ATOM 1561 N N . ARG A 1 191 ? 7.596 -15.053 -15.237 1.00 64.06 191 ARG A N 1
ATOM 1562 C CA . ARG A 1 191 ? 6.854 -14.684 -16.451 1.00 64.06 191 ARG A CA 1
ATOM 1563 C C . ARG A 1 191 ? 6.124 -13.343 -16.355 1.00 64.06 191 ARG A C 1
ATOM 1565 O O . ARG A 1 191 ? 5.706 -12.791 -17.365 1.00 64.06 191 ARG A O 1
ATOM 1572 N N . LEU A 1 192 ? 6.004 -12.792 -15.146 1.00 66.81 192 LEU A N 1
ATOM 1573 C CA . LEU A 1 192 ? 5.266 -11.550 -14.874 1.00 66.81 192 LEU A CA 1
ATOM 1574 C C . LEU A 1 192 ? 6.031 -10.269 -15.236 1.00 66.81 192 LEU A C 1
ATOM 1576 O O . LEU A 1 192 ? 5.414 -9.209 -15.302 1.00 66.81 192 LEU A O 1
ATOM 1580 N N . GLY A 1 193 ? 7.351 -10.354 -15.434 1.00 72.75 193 GLY A N 1
ATOM 1581 C CA . GLY A 1 193 ? 8.236 -9.226 -15.759 1.00 72.75 193 GLY A CA 1
ATOM 1582 C C . GLY A 1 193 ? 8.939 -9.355 -17.113 1.00 72.75 193 GLY A C 1
ATOM 1583 O O . GLY A 1 193 ? 9.856 -8.587 -17.393 1.00 72.75 193 GLY A O 1
ATOM 1584 N N . TYR A 1 194 ? 8.560 -10.343 -17.929 1.00 78.94 194 TYR A N 1
ATOM 1585 C CA . TYR A 1 194 ? 9.259 -10.688 -19.166 1.00 78.94 194 TYR A CA 1
ATOM 1586 C C . TYR A 1 194 ? 8.812 -9.825 -20.351 1.00 78.94 194 TYR A C 1
ATOM 1588 O O . TYR A 1 194 ? 7.642 -9.824 -20.738 1.00 78.94 194 TYR A O 1
ATOM 1596 N N . CYS A 1 195 ? 9.754 -9.117 -20.973 1.00 81.00 195 CYS A N 1
ATOM 1597 C CA . CYS A 1 195 ? 9.491 -8.361 -22.190 1.00 81.00 195 CYS A CA 1
ATOM 1598 C C . CYS A 1 195 ? 9.602 -9.253 -23.429 1.00 81.00 195 CYS A C 1
ATOM 1600 O O . CYS A 1 195 ? 10.680 -9.720 -23.788 1.00 81.00 195 CYS A O 1
ATOM 1602 N N . ASN A 1 196 ? 8.494 -9.408 -24.157 1.00 77.50 196 ASN A N 1
ATOM 1603 C CA . ASN A 1 196 ? 8.463 -10.179 -25.402 1.00 77.50 196 ASN A CA 1
ATOM 1604 C C . ASN A 1 196 ? 9.267 -9.547 -26.550 1.00 77.50 196 ASN A C 1
ATOM 1606 O O . ASN A 1 196 ? 9.563 -10.258 -27.510 1.00 77.50 196 ASN A O 1
ATOM 1610 N N . ILE A 1 197 ? 9.601 -8.254 -26.468 1.00 82.81 197 ILE A N 1
ATOM 1611 C CA . ILE A 1 197 ? 10.397 -7.539 -27.476 1.00 82.81 197 ILE A CA 1
ATOM 1612 C C . ILE A 1 197 ? 11.887 -7.690 -27.153 1.00 82.81 197 ILE A C 1
ATOM 1614 O O . ILE A 1 197 ? 12.626 -8.254 -27.952 1.00 82.81 197 ILE A O 1
ATOM 1618 N N . CYS A 1 198 ? 12.311 -7.275 -25.954 1.00 82.38 198 CYS A N 1
ATOM 1619 C CA . CYS A 1 198 ? 13.710 -7.363 -25.514 1.00 82.38 198 CYS A CA 1
ATOM 1620 C C . CYS A 1 198 ? 14.177 -8.780 -25.163 1.00 82.38 198 CYS A C 1
ATOM 1622 O O . CYS A 1 198 ? 15.371 -8.997 -24.993 1.00 82.38 198 CYS A O 1
ATOM 1624 N N . LYS A 1 199 ? 13.250 -9.729 -24.996 1.00 82.75 199 LYS A N 1
ATOM 1625 C CA . LYS A 1 199 ? 13.518 -11.105 -24.548 1.00 82.75 199 LYS A CA 1
ATOM 1626 C C . LYS A 1 199 ? 14.239 -11.198 -23.195 1.00 82.75 199 LYS A C 1
ATOM 1628 O O . LYS A 1 199 ? 14.905 -12.190 -22.921 1.00 82.75 199 LYS A O 1
ATOM 1633 N N . ILE A 1 200 ? 14.059 -10.190 -22.340 1.00 79.94 200 ILE A N 1
ATOM 1634 C CA . ILE A 1 200 ? 14.658 -10.086 -21.004 1.00 79.94 200 ILE A CA 1
ATOM 1635 C C . ILE A 1 200 ? 13.572 -9.870 -19.948 1.00 79.94 200 ILE A C 1
ATOM 1637 O O . ILE A 1 200 ? 12.541 -9.245 -20.223 1.00 79.94 200 ILE A O 1
ATOM 1641 N N . CYS A 1 201 ? 13.797 -10.378 -18.739 1.00 80.69 201 CYS A N 1
ATOM 1642 C CA . CYS A 1 201 ? 12.955 -10.076 -17.586 1.00 80.69 201 CYS A CA 1
ATOM 1643 C C . CYS A 1 201 ? 13.467 -8.831 -16.857 1.00 80.69 201 CYS A C 1
ATOM 1645 O O . CYS A 1 201 ? 14.665 -8.691 -16.635 1.00 80.69 201 CYS A O 1
ATOM 1647 N N . LEU A 1 202 ? 12.562 -7.946 -16.435 1.00 76.94 202 LEU A N 1
ATOM 1648 C CA . LEU A 1 202 ? 12.919 -6.731 -15.693 1.00 76.94 202 LEU A CA 1
ATOM 1649 C C . LEU A 1 202 ? 13.648 -7.026 -14.372 1.00 76.94 202 LEU A C 1
ATOM 1651 O O . LEU A 1 202 ? 14.486 -6.234 -13.964 1.00 76.94 202 LEU A O 1
ATOM 1655 N N . HIS A 1 203 ? 13.385 -8.170 -13.732 1.00 77.88 203 HIS A N 1
ATOM 1656 C CA . HIS A 1 203 ? 14.054 -8.556 -12.481 1.00 77.88 203 HIS A CA 1
ATOM 1657 C C . HIS A 1 203 ? 15.530 -8.944 -12.650 1.00 77.88 203 HIS A C 1
ATOM 1659 O O . HIS A 1 203 ? 16.240 -9.059 -11.656 1.00 77.88 203 HIS A O 1
ATOM 1665 N N . VAL A 1 204 ? 16.002 -9.120 -13.889 1.00 79.88 204 VAL A N 1
ATOM 1666 C CA . VAL A 1 204 ? 17.434 -9.266 -14.203 1.00 79.88 204 VAL A CA 1
ATOM 1667 C C . VAL A 1 204 ? 18.177 -7.964 -13.880 1.00 79.88 204 VAL A C 1
ATOM 1669 O O . VAL A 1 204 ? 19.382 -7.978 -13.684 1.00 79.88 204 VAL A O 1
ATOM 1672 N N . LEU A 1 205 ? 17.486 -6.826 -13.783 1.00 78.88 205 LEU A N 1
ATOM 1673 C CA . LEU A 1 205 ? 18.091 -5.528 -13.508 1.00 78.88 205 LEU A CA 1
ATOM 1674 C C . LEU A 1 205 ? 17.749 -5.064 -12.087 1.00 78.88 205 LEU A C 1
ATOM 1676 O O . LEU A 1 205 ? 16.588 -5.072 -11.682 1.00 78.88 205 LEU A O 1
ATOM 1680 N N . SER A 1 206 ? 18.752 -4.604 -11.342 1.00 74.81 206 SER A N 1
ATOM 1681 C CA . SER A 1 206 ? 18.572 -3.953 -10.039 1.00 74.81 206 SER A CA 1
ATOM 1682 C C . SER A 1 206 ? 19.209 -2.571 -10.042 1.00 74.81 206 SER A C 1
ATOM 1684 O O . SER A 1 206 ? 20.364 -2.442 -10.440 1.00 74.81 206 SER A O 1
ATOM 1686 N N . SER A 1 207 ? 18.479 -1.556 -9.581 1.00 70.12 207 SER A N 1
ATOM 1687 C CA . SER A 1 207 ? 18.988 -0.191 -9.423 1.00 70.12 207 SER A CA 1
ATOM 1688 C C . SER A 1 207 ? 19.244 0.144 -7.955 1.00 70.12 207 SER A C 1
ATOM 1690 O O . SER A 1 207 ? 18.405 -0.166 -7.106 1.00 70.12 207 SER A O 1
ATOM 1692 N N . THR A 1 208 ? 20.349 0.833 -7.692 1.00 56.72 208 THR A N 1
ATOM 1693 C CA . THR A 1 208 ? 20.631 1.566 -6.444 1.00 56.72 208 THR A CA 1
ATOM 1694 C C . THR A 1 208 ? 20.635 3.060 -6.701 1.00 56.72 208 THR A C 1
ATOM 1696 O O . THR A 1 208 ? 21.104 3.458 -7.796 1.00 56.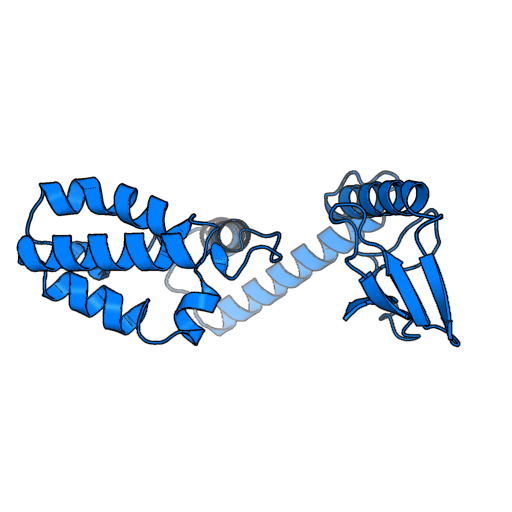72 208 THR A O 1
#

Radius of gyration: 23.3 Å; chains: 1; bounding box: 52×49×52 Å